Protein AF-J7G3K7-F1 (afdb_monomer_lite)

Radius of gyration: 29.8 Å; chains: 1; bounding box: 67×44×83 Å

Secondary structure (DSSP, 8-state):
-HHHHHHHHHHHHHHHHHHHHHHHHHHHHHHHHHHHHHHHHHHHHHHHHHHHIIIIISEEEETTEEEETTTSSHHHHHHHHHHHHHHHHHHHHHHHHHHHTTTS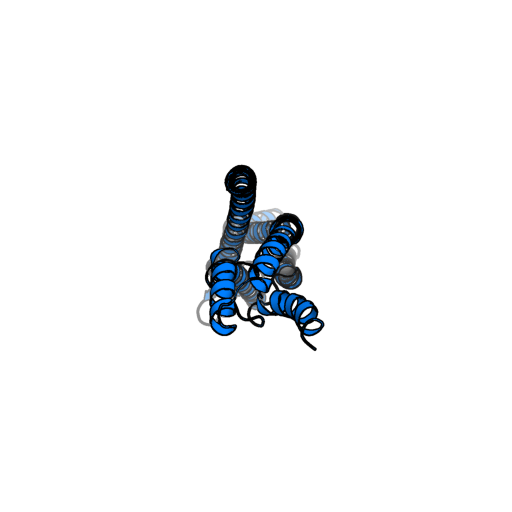---TTT---TTHHHHHHHHHHHHHHHHHHHHHHHHHHHHHHTS-TT-HHHHHHHHHHHIIIIIHHHHHHHHHHHHHHHHHHHIIIIIHHHHHHHHHHIIIIIIHHHHHHHHHHHHHHHHH--S-HHHHHHHHHHHHHHH-TT-S-HHHHHHHHHHHHHTTT-

pLDDT: mean 75.69, std 15.13, range [32.28, 97.12]

Foldseek 3Di:
DVVVVVVVVVVVVVVVVLVVVLVVLVVVLVVLLVVLLVLLVLLLVLLVLLLCLLPPAQWDDDPPDIAGLQQGDRVLSVLLNVLSVVLNVLSVLVNVVSVVVVPDDDDVVSCPDPPVVSLVVSLVSLVVSLVSSVVRNVVCLCVVQVVPPDDPVVSVVVVVVSCVRRVVSSVSSNVSSVSSNVSSVCCVPPSVVVSVVSVCCCVPPRVPVVVVVVVVVLVVVVVVDPDDPVVSVVVVVVVCCVPPVPPPDPPVVVVVVVVVVVVVVD

Sequence (266 aa):
MFISLINMSSFQKKWKSRKKRINKEITRIGFMKLIKWGLYCVEIISIASAFGSIYDTLRLRVDTVVHCFAYDKANRCNWGILVCFLGLMTSMYSLTTSVFEEYMRIPEEMKFHETGGFLGFKIGLIFLARRWLYKWNTIKMEQKYINTFHNWYDFLMKIRRFNSMIGDDLRNVRQNLIRANTVQIITFIVVFPLQNKYVRRFLCQEMYPSAVETWKEIKDEWKNSTAPLNTRYSILKNFWEENYPFLIRPRRFIRELNEELFDDFF

Structure (mmCIF, N/CA/C/O backbone):
data_AF-J7G3K7-F1
#
_entry.id   AF-J7G3K7-F1
#
loop_
_atom_site.group_PDB
_atom_site.id
_atom_site.type_symbol
_atom_site.label_atom_id
_atom_site.label_alt_id
_atom_site.label_comp_id
_atom_site.label_asym_id
_atom_site.label_entity_id
_atom_site.label_seq_id
_atom_site.pdbx_PDB_ins_code
_atom_site.Cartn_x
_atom_site.Cartn_y
_atom_site.Cartn_z
_atom_site.occupancy
_atom_site.B_iso_or_equiv
_atom_site.auth_seq_id
_atom_site.auth_comp_id
_atom_site.auth_asym_id
_atom_site.auth_atom_id
_atom_site.pdbx_PDB_model_num
ATOM 1 N N . MET A 1 1 ? -36.867 2.290 52.624 1.00 48.00 1 MET A N 1
ATOM 2 C CA . MET A 1 1 ? -37.248 2.394 51.193 1.00 48.00 1 MET A CA 1
ATOM 3 C C . MET A 1 1 ? -36.638 3.614 50.476 1.00 48.00 1 MET A C 1
ATOM 5 O O . MET A 1 1 ? -36.201 3.458 49.345 1.00 48.00 1 MET A O 1
ATOM 9 N N . PHE A 1 2 ? -36.490 4.787 51.115 1.00 34.44 2 PHE A N 1
ATOM 10 C CA . PHE A 1 2 ? -35.935 6.011 50.488 1.00 34.44 2 PHE A CA 1
ATOM 11 C C . PHE A 1 2 ? -34.429 5.993 50.133 1.00 34.44 2 PHE A C 1
ATOM 13 O O . PHE A 1 2 ? -34.017 6.674 49.197 1.00 34.44 2 PHE A O 1
ATOM 20 N N . ILE A 1 3 ? -33.608 5.181 50.811 1.00 40.06 3 ILE A N 1
ATOM 21 C CA . ILE A 1 3 ? -32.155 5.077 50.541 1.00 40.06 3 ILE A CA 1
ATOM 22 C C . ILE A 1 3 ? -31.870 4.432 49.164 1.00 40.06 3 ILE A C 1
ATOM 24 O O . ILE A 1 3 ? -30.868 4.747 48.525 1.00 40.06 3 ILE A O 1
ATOM 28 N N . SER A 1 4 ? -32.794 3.612 48.643 1.00 49.47 4 SER A N 1
ATOM 29 C CA . SER A 1 4 ? -32.661 2.966 47.323 1.00 49.47 4 SER A CA 1
ATOM 30 C C . SER A 1 4 ? -32.799 3.942 46.140 1.00 49.47 4 SER A C 1
ATOM 32 O O . SER A 1 4 ? -32.098 3.815 45.137 1.00 49.47 4 SER A O 1
ATOM 34 N N . LEU A 1 5 ? -33.635 4.978 46.274 1.00 39.72 5 LEU A N 1
ATOM 35 C CA . LEU A 1 5 ? -33.920 5.939 45.200 1.00 39.72 5 LEU A CA 1
ATOM 36 C C . LEU A 1 5 ? -32.815 6.994 45.032 1.00 39.72 5 LEU A C 1
ATOM 38 O O . LEU A 1 5 ? -32.507 7.404 43.911 1.00 39.72 5 LEU A O 1
ATOM 42 N N . ILE A 1 6 ? -32.167 7.401 46.129 1.00 49.84 6 ILE A N 1
ATOM 43 C CA . ILE A 1 6 ? -31.068 8.379 46.090 1.00 49.84 6 ILE A CA 1
ATOM 44 C C . ILE A 1 6 ? -29.840 7.770 45.394 1.00 49.84 6 ILE A C 1
ATOM 46 O O . ILE A 1 6 ? -29.260 8.418 44.515 1.00 49.84 6 ILE A O 1
ATOM 50 N N . ASN A 1 7 ? -29.517 6.503 45.686 1.00 53.31 7 ASN A N 1
ATOM 51 C CA . ASN A 1 7 ? -28.438 5.768 45.016 1.00 53.31 7 ASN A CA 1
ATOM 52 C C . ASN A 1 7 ? -28.723 5.505 43.530 1.00 53.31 7 ASN A C 1
ATOM 54 O O . ASN A 1 7 ? -27.814 5.623 42.711 1.00 53.31 7 ASN A O 1
ATOM 58 N N . MET A 1 8 ? -29.979 5.265 43.138 1.00 48.94 8 MET A N 1
ATOM 59 C CA . MET A 1 8 ? -30.340 5.157 41.716 1.00 48.94 8 MET A CA 1
ATOM 60 C C . MET A 1 8 ? -30.119 6.467 40.950 1.00 48.94 8 MET A C 1
ATOM 62 O O . MET A 1 8 ? -29.651 6.443 39.812 1.00 48.94 8 MET A O 1
ATOM 66 N N . SER A 1 9 ? -30.406 7.623 41.555 1.00 58.31 9 SER A N 1
ATOM 67 C CA . SER A 1 9 ? -30.245 8.923 40.886 1.00 58.31 9 SER A CA 1
ATOM 68 C C . SER A 1 9 ? -28.772 9.315 40.673 1.00 58.31 9 SER A C 1
ATOM 70 O O . SER A 1 9 ? -28.404 9.844 39.616 1.00 58.31 9 SER A O 1
ATOM 72 N N . SER A 1 10 ? -27.908 9.019 41.652 1.00 65.38 10 SER A N 1
ATOM 73 C CA . SER A 1 10 ? -26.466 9.268 41.571 1.00 65.38 10 SER A CA 1
ATOM 74 C C . SER A 1 10 ? -25.804 8.299 40.589 1.00 65.38 10 SER A C 1
ATOM 76 O O . SER A 1 10 ? -25.009 8.727 39.744 1.00 65.38 10 SER A O 1
ATOM 78 N N . PHE A 1 11 ? -26.220 7.029 40.610 1.00 60.25 11 PHE A N 1
ATOM 79 C CA . PHE A 1 11 ? -25.807 6.016 39.650 1.00 60.25 11 PHE A CA 1
ATOM 80 C C . PHE A 1 11 ? -26.201 6.413 38.227 1.00 60.25 11 PHE A C 1
ATOM 82 O O . PHE A 1 11 ? -25.331 6.487 37.364 1.00 60.25 11 PHE A O 1
ATOM 89 N N . GLN A 1 12 ? -27.457 6.805 37.980 1.00 66.38 12 GLN A N 1
ATOM 90 C CA . GLN A 1 12 ? -27.914 7.247 36.657 1.00 66.38 12 GLN A CA 1
ATOM 91 C C . GLN A 1 12 ? -27.141 8.464 36.124 1.00 66.38 12 GLN A C 1
ATOM 93 O O . GLN A 1 12 ? -26.822 8.515 34.933 1.00 66.38 12 GLN A O 1
ATOM 98 N N . LYS A 1 13 ? -26.796 9.442 36.976 1.00 72.75 13 LYS A N 1
ATOM 99 C CA . LYS A 1 13 ? -25.946 10.580 36.573 1.00 72.75 13 LYS A CA 1
ATOM 100 C C . LYS A 1 13 ? -24.527 10.129 36.213 1.00 72.75 13 LYS A C 1
ATOM 102 O O . LYS A 1 13 ? -24.003 10.542 35.173 1.00 72.75 13 LYS A O 1
ATOM 107 N N . LYS A 1 14 ? -23.919 9.256 37.026 1.00 73.06 14 LYS A N 1
ATOM 108 C CA . LYS A 1 14 ? -22.583 8.685 36.773 1.00 73.06 14 LYS A CA 1
ATOM 109 C C . LYS A 1 14 ? -22.581 7.864 35.476 1.00 73.06 14 LYS A C 1
ATOM 111 O O . LYS A 1 14 ? -21.675 8.019 34.657 1.00 73.06 14 LYS A O 1
ATOM 116 N N . TRP A 1 15 ? -23.644 7.099 35.232 1.00 68.56 15 TRP A N 1
ATOM 117 C CA . TRP A 1 15 ? -23.847 6.294 34.028 1.00 68.56 15 TRP A CA 1
ATOM 118 C C . TRP A 1 15 ? -24.031 7.145 32.769 1.00 68.56 15 TRP A C 1
ATOM 120 O O . TRP A 1 15 ? -23.362 6.905 31.767 1.00 68.56 15 TRP A O 1
ATOM 130 N N . LYS A 1 16 ? -24.854 8.205 32.813 1.00 74.38 16 LYS A N 1
ATOM 131 C CA . LYS A 1 16 ? -25.000 9.152 31.688 1.00 74.38 16 LYS A CA 1
ATOM 132 C C . LYS A 1 16 ? -23.669 9.821 31.327 1.00 74.38 16 LYS A C 1
ATOM 134 O O . LYS A 1 16 ? -23.350 9.957 30.146 1.00 74.38 16 LYS A O 1
ATOM 139 N N . SER A 1 17 ? -22.870 10.195 32.329 1.00 74.81 17 SER A N 1
ATOM 140 C CA . SER A 1 17 ? -21.527 10.756 32.124 1.00 74.81 17 SER A CA 1
ATOM 141 C C . SER A 1 17 ? -20.551 9.741 31.506 1.00 74.81 17 SER A C 1
ATOM 143 O O . SER A 1 17 ? -19.828 10.079 30.566 1.00 74.81 17 SER A O 1
ATOM 145 N N . ARG A 1 18 ? -20.564 8.481 31.972 1.00 71.69 18 ARG A N 1
ATOM 146 C CA . ARG A 1 18 ? -19.770 7.378 31.395 1.00 71.69 18 ARG A CA 1
ATOM 147 C C . ARG A 1 18 ? -20.177 7.084 29.949 1.00 71.69 18 ARG A C 1
ATOM 149 O O . ARG A 1 18 ? -19.322 7.096 29.071 1.00 71.69 18 ARG A O 1
ATOM 156 N N . LYS A 1 19 ? -21.477 6.954 29.668 1.00 72.00 19 LYS A N 1
ATOM 157 C CA . LYS A 1 19 ? -22.013 6.729 28.314 1.00 72.00 19 LYS A CA 1
ATOM 158 C C . LYS A 1 19 ? -21.588 7.826 27.332 1.00 72.00 19 LYS A C 1
ATOM 160 O O . LYS A 1 19 ? -21.217 7.533 26.200 1.00 72.00 19 LYS A O 1
ATOM 165 N N . LYS A 1 20 ? -21.569 9.092 27.770 1.00 75.38 20 LYS A N 1
ATOM 166 C CA . LYS A 1 20 ? -21.092 10.217 26.946 1.00 75.38 20 LYS A CA 1
ATOM 167 C C . LYS A 1 20 ? -19.591 10.124 26.627 1.00 75.38 20 LYS A C 1
ATOM 169 O O . LYS A 1 20 ? -19.197 10.484 25.519 1.00 75.38 20 LYS A O 1
ATOM 174 N N . ARG A 1 21 ? -18.760 9.648 27.564 1.00 72.19 21 ARG A N 1
ATOM 175 C CA . ARG A 1 21 ? -17.318 9.418 27.338 1.00 72.19 21 ARG A CA 1
ATOM 176 C C . ARG A 1 21 ? -17.061 8.252 26.389 1.00 72.19 21 ARG A C 1
ATOM 178 O O . ARG A 1 21 ? -16.371 8.453 25.394 1.00 72.19 21 ARG A O 1
ATOM 185 N N . ILE A 1 22 ? -17.725 7.122 26.622 1.00 71.25 22 ILE A N 1
ATOM 186 C CA . ILE A 1 22 ? -17.648 5.934 25.764 1.00 71.25 22 ILE A CA 1
ATOM 187 C C . ILE A 1 22 ? -18.049 6.286 24.328 1.00 71.25 22 ILE A C 1
ATOM 189 O O . ILE A 1 22 ? -17.296 6.010 23.399 1.00 71.25 22 ILE A O 1
ATOM 193 N N . ASN A 1 23 ? -19.169 6.991 24.129 1.00 72.38 23 ASN A N 1
ATOM 194 C CA . ASN A 1 23 ? -19.583 7.421 22.790 1.00 72.38 23 ASN A CA 1
ATOM 195 C C . ASN A 1 23 ? -18.524 8.301 22.110 1.00 72.38 23 ASN A C 1
ATOM 197 O O . ASN A 1 23 ? -18.254 8.123 20.927 1.00 72.38 23 ASN A O 1
ATOM 201 N N . LYS A 1 24 ? -17.885 9.218 22.847 1.00 78.31 24 LYS A N 1
ATOM 202 C CA . LYS A 1 24 ? -16.827 10.085 22.305 1.00 78.31 24 LYS A CA 1
ATOM 203 C C . LYS A 1 24 ? -15.581 9.291 21.891 1.00 78.31 24 LYS A C 1
ATOM 205 O O . LYS A 1 24 ? -14.974 9.613 20.870 1.00 78.31 24 LYS A O 1
ATOM 210 N N . GLU A 1 25 ? -15.192 8.284 22.669 1.00 74.81 25 GLU A N 1
ATOM 211 C CA . GLU A 1 25 ? -14.092 7.367 22.339 1.00 74.81 25 GLU A CA 1
ATOM 212 C C . GLU A 1 25 ? -14.433 6.516 21.104 1.00 74.81 25 GLU A C 1
ATOM 214 O O . GLU A 1 25 ? -13.636 6.462 20.168 1.00 74.81 25 GLU A O 1
ATOM 219 N N . ILE A 1 26 ? -15.646 5.953 21.033 1.00 73.62 26 ILE A N 1
ATOM 220 C CA . ILE A 1 26 ? -16.127 5.180 19.875 1.00 73.62 26 ILE A CA 1
ATOM 221 C C . ILE A 1 26 ? -16.090 6.026 18.597 1.00 73.62 26 ILE A C 1
ATOM 223 O O . ILE A 1 26 ? -15.566 5.577 17.578 1.00 73.62 26 ILE A O 1
ATOM 227 N N . THR A 1 27 ? -16.573 7.274 18.643 1.00 79.44 27 THR A N 1
ATOM 228 C CA . THR A 1 27 ? -16.523 8.180 17.483 1.00 79.44 27 THR A CA 1
ATOM 229 C C . THR A 1 27 ? -15.086 8.444 17.027 1.00 79.44 27 THR A C 1
ATOM 231 O O . THR A 1 27 ? -14.816 8.475 15.827 1.00 79.44 27 THR A O 1
ATOM 234 N N . ARG A 1 28 ? -14.135 8.590 17.960 1.00 79.00 28 ARG A N 1
ATOM 235 C CA . ARG A 1 28 ? -12.711 8.766 17.623 1.00 79.00 28 ARG A CA 1
ATOM 236 C C . ARG A 1 28 ? -12.109 7.519 16.986 1.00 79.00 28 ARG A C 1
ATOM 238 O O . ARG A 1 28 ? -11.377 7.647 16.009 1.00 79.00 28 ARG A O 1
ATOM 245 N N . ILE A 1 29 ? -12.423 6.334 17.508 1.00 79.62 29 ILE A N 1
ATOM 246 C CA . ILE A 1 29 ? -11.969 5.061 16.934 1.00 79.62 29 ILE A CA 1
ATOM 247 C C . ILE A 1 29 ? -12.510 4.910 15.507 1.00 79.62 29 ILE A C 1
ATOM 249 O O . ILE A 1 29 ? -11.740 4.613 14.595 1.00 79.62 29 ILE A O 1
ATOM 253 N N . GLY A 1 30 ? -13.800 5.189 15.292 1.00 82.12 30 GLY A N 1
ATOM 254 C CA . GLY A 1 30 ? -14.415 5.171 13.961 1.00 82.12 30 GLY A CA 1
ATOM 255 C C . GLY A 1 30 ? -13.752 6.149 12.986 1.00 82.12 30 GLY A C 1
ATOM 256 O O . GLY A 1 30 ? -13.421 5.778 11.863 1.00 82.12 30 GLY A O 1
ATOM 257 N N . PHE A 1 31 ? -13.466 7.376 13.428 1.00 84.81 31 PHE A N 1
ATOM 258 C CA . PHE A 1 31 ? -12.770 8.370 12.608 1.00 84.81 31 PHE A CA 1
ATOM 259 C C . PHE A 1 31 ? -11.351 7.929 12.213 1.00 84.81 31 PHE A C 1
ATOM 261 O O . PHE A 1 31 ? -10.953 8.076 11.058 1.00 84.81 31 PHE A O 1
ATOM 268 N N . MET A 1 32 ? -10.598 7.327 13.139 1.00 83.94 32 MET A N 1
ATOM 269 C CA . MET A 1 32 ? -9.266 6.789 12.838 1.00 83.94 32 MET A CA 1
ATOM 270 C C . MET A 1 32 ? -9.316 5.651 11.811 1.00 83.94 32 MET A C 1
ATOM 272 O O . MET A 1 32 ? -8.453 5.589 10.935 1.00 83.94 32 MET A O 1
ATOM 276 N N . LYS A 1 33 ? -10.334 4.784 11.880 1.00 84.62 33 LYS A N 1
ATOM 277 C CA . LYS A 1 33 ? -10.556 3.718 10.889 1.00 84.62 33 LYS A CA 1
ATOM 278 C C . LYS A 1 33 ? -10.851 4.290 9.503 1.00 84.62 33 LYS A C 1
ATOM 280 O O . LYS A 1 33 ? -10.229 3.864 8.536 1.00 84.62 33 LYS A O 1
ATOM 285 N N . LEU A 1 34 ? -11.706 5.312 9.413 1.00 88.12 34 LEU A N 1
ATOM 286 C CA . LEU A 1 34 ? -11.989 5.999 8.148 1.00 88.12 34 LEU A CA 1
ATOM 287 C C . LEU A 1 34 ? -10.728 6.613 7.525 1.00 88.12 34 LEU A C 1
ATOM 289 O O . LEU A 1 34 ? -10.502 6.454 6.327 1.00 88.12 34 LEU A O 1
ATOM 293 N N . ILE A 1 35 ? -9.870 7.254 8.329 1.00 89.88 35 ILE A N 1
ATOM 294 C CA . ILE A 1 35 ? -8.579 7.771 7.847 1.00 89.88 35 ILE A CA 1
ATOM 295 C C . ILE A 1 35 ? -7.685 6.629 7.349 1.00 89.88 35 ILE A C 1
ATOM 297 O O . ILE A 1 35 ? -7.111 6.739 6.266 1.00 89.88 35 ILE A O 1
ATOM 301 N N . LYS A 1 36 ? -7.577 5.528 8.109 1.00 88.19 36 LYS A N 1
ATOM 302 C CA . LYS A 1 36 ? -6.790 4.342 7.726 1.00 88.19 36 LYS A CA 1
ATOM 303 C C . LYS A 1 36 ? -7.248 3.802 6.368 1.00 88.19 36 LYS A C 1
ATOM 305 O O . LYS A 1 36 ? -6.424 3.600 5.480 1.00 88.19 36 LYS A O 1
ATOM 310 N N . TRP A 1 37 ? -8.555 3.621 6.182 1.00 90.25 37 TRP A N 1
ATOM 311 C CA . TRP A 1 37 ? -9.120 3.136 4.923 1.00 90.25 37 TRP A CA 1
ATOM 312 C C . TRP A 1 37 ? -8.902 4.123 3.774 1.00 90.25 37 TRP A C 1
ATOM 314 O O . TRP A 1 37 ? -8.506 3.711 2.687 1.00 90.25 37 TRP A O 1
ATOM 324 N N . GLY A 1 38 ? -9.071 5.426 4.018 1.00 93.06 38 GLY A N 1
ATOM 325 C CA . GLY A 1 38 ? -8.781 6.466 3.029 1.00 93.06 38 GLY A CA 1
ATOM 326 C C . GLY A 1 38 ? -7.328 6.429 2.549 1.00 93.06 38 GLY A C 1
ATOM 327 O O . GLY A 1 38 ? -7.074 6.487 1.346 1.00 93.06 38 GLY A O 1
ATOM 328 N N . LEU A 1 39 ? -6.371 6.251 3.465 1.00 93.00 39 LEU A N 1
ATOM 329 C CA . LEU A 1 39 ? -4.957 6.093 3.116 1.00 93.00 39 LEU A CA 1
ATOM 330 C C . LEU A 1 39 ? -4.717 4.832 2.275 1.00 93.00 39 LEU A C 1
ATOM 332 O O . LEU A 1 39 ? -4.021 4.912 1.264 1.00 93.00 39 LEU A O 1
ATOM 336 N N . TYR A 1 40 ? -5.339 3.699 2.610 1.00 92.00 40 TYR A N 1
ATOM 337 C CA . TYR A 1 40 ? -5.250 2.498 1.772 1.00 92.00 40 TYR A CA 1
ATOM 338 C C . TYR A 1 40 ? -5.829 2.701 0.371 1.00 92.00 40 TYR A C 1
ATOM 340 O O . TYR A 1 40 ? -5.233 2.239 -0.598 1.00 92.00 40 TYR A O 1
ATOM 348 N N . CYS A 1 41 ? -6.930 3.439 0.220 1.00 95.38 41 CYS A N 1
ATOM 349 C CA . CYS A 1 41 ? -7.462 3.768 -1.103 1.00 95.38 41 CYS A CA 1
ATOM 350 C C . CYS A 1 41 ? -6.460 4.587 -1.932 1.00 95.38 41 CYS A C 1
ATOM 352 O O . CYS A 1 41 ? -6.231 4.279 -3.101 1.00 95.38 41 CYS A O 1
ATOM 354 N N . VAL A 1 42 ? -5.811 5.593 -1.333 1.00 95.69 42 VAL A N 1
ATOM 355 C CA . VAL A 1 42 ? -4.782 6.392 -2.025 1.00 95.69 42 VAL A CA 1
ATOM 356 C C . VAL A 1 42 ? -3.568 5.535 -2.403 1.00 95.69 42 VAL A C 1
ATOM 358 O O . VAL A 1 42 ? -3.030 5.683 -3.505 1.00 95.69 42 VAL A O 1
ATOM 361 N N . GLU A 1 43 ? -3.148 4.624 -1.521 1.00 94.75 43 GLU A N 1
ATOM 362 C CA . GLU A 1 43 ? -2.087 3.644 -1.786 1.00 94.75 43 GLU A CA 1
ATOM 363 C C . GLU A 1 43 ? -2.438 2.776 -3.007 1.00 94.75 43 GLU A C 1
ATOM 365 O O . GLU A 1 43 ? -1.658 2.715 -3.959 1.00 94.75 43 GLU A O 1
ATOM 370 N N . ILE A 1 44 ? -3.635 2.177 -3.017 1.00 95.81 44 ILE A N 1
ATOM 371 C CA . ILE A 1 44 ? -4.140 1.312 -4.094 1.00 95.81 44 ILE A CA 1
ATOM 372 C C . ILE A 1 44 ? -4.175 2.061 -5.427 1.00 95.81 44 ILE A C 1
ATOM 374 O O . ILE A 1 44 ? -3.625 1.569 -6.410 1.00 95.81 44 ILE A O 1
ATOM 378 N N . ILE A 1 45 ? -4.759 3.263 -5.467 1.00 97.12 45 ILE A N 1
ATOM 379 C CA . ILE A 1 45 ? -4.856 4.070 -6.696 1.00 97.12 45 ILE A CA 1
ATOM 380 C C . ILE A 1 45 ? -3.461 4.405 -7.236 1.00 97.12 45 ILE A C 1
ATOM 382 O O . ILE A 1 45 ? -3.208 4.295 -8.437 1.00 97.12 45 ILE A O 1
ATOM 386 N N . SER A 1 46 ? -2.531 4.771 -6.350 1.00 96.19 46 SER A N 1
ATOM 387 C CA . SER A 1 46 ? -1.157 5.104 -6.737 1.00 96.19 46 SER A CA 1
ATOM 388 C C . SER A 1 46 ? -0.436 3.893 -7.339 1.00 96.19 46 SER A C 1
ATOM 390 O O . SER A 1 46 ? 0.165 3.996 -8.409 1.00 96.19 46 SER A O 1
ATOM 392 N N . ILE A 1 47 ? -0.517 2.727 -6.690 1.00 95.25 47 ILE A N 1
ATOM 393 C CA . ILE A 1 47 ? 0.135 1.507 -7.184 1.00 95.25 47 ILE A CA 1
ATOM 394 C C . ILE A 1 47 ? -0.529 1.018 -8.477 1.00 95.25 47 ILE A C 1
ATOM 396 O O . ILE A 1 47 ? 0.182 0.666 -9.416 1.00 95.25 47 ILE A O 1
ATOM 400 N N . ALA A 1 48 ? -1.862 1.053 -8.567 1.00 95.75 48 ALA A N 1
ATOM 401 C CA . ALA A 1 48 ? -2.605 0.670 -9.767 1.00 95.75 48 ALA A CA 1
ATOM 402 C C . ALA A 1 48 ? -2.243 1.551 -10.970 1.00 95.75 48 ALA A C 1
ATOM 404 O O . ALA A 1 48 ? -2.008 1.039 -12.061 1.00 95.75 48 ALA A O 1
ATOM 405 N N . SER A 1 49 ? -2.117 2.866 -10.770 1.00 94.88 49 SER A N 1
ATOM 406 C CA . SER A 1 49 ? -1.703 3.788 -11.831 1.00 94.88 49 SER A CA 1
ATOM 407 C C . SER A 1 49 ? -0.265 3.523 -12.298 1.00 94.88 49 SER A C 1
ATOM 409 O O . SER A 1 49 ? 0.004 3.524 -13.501 1.00 94.88 49 SER A O 1
ATOM 411 N N . ALA A 1 50 ? 0.660 3.238 -11.372 1.00 93.31 50 ALA A N 1
ATOM 412 C CA . ALA A 1 50 ? 2.024 2.836 -11.723 1.00 93.31 50 ALA A CA 1
ATOM 413 C C . ALA A 1 50 ? 2.054 1.494 -12.475 1.00 93.31 50 ALA A C 1
ATOM 415 O O . ALA A 1 50 ? 2.747 1.377 -13.483 1.00 93.31 50 ALA A O 1
ATOM 416 N N . PHE A 1 51 ? 1.281 0.507 -12.016 1.00 94.00 51 PHE A N 1
ATOM 417 C CA . PHE A 1 51 ? 1.126 -0.789 -12.673 1.00 94.00 51 PHE A CA 1
ATOM 418 C C . PHE A 1 51 ? 0.612 -0.632 -14.109 1.00 94.00 51 PHE A C 1
ATOM 420 O O . PHE A 1 51 ? 1.274 -1.107 -15.031 1.00 94.00 51 PHE A O 1
ATOM 427 N N . GLY A 1 52 ? -0.506 0.079 -14.297 1.00 89.88 52 GLY A N 1
ATOM 428 C CA . GLY A 1 52 ? -1.116 0.308 -15.608 1.00 89.88 52 GLY A CA 1
ATOM 429 C C . GLY A 1 52 ? -0.160 1.018 -16.558 1.00 89.88 52 GLY A C 1
ATOM 430 O O . GLY A 1 52 ? 0.095 0.537 -17.651 1.00 89.88 52 GLY A O 1
ATOM 431 N N . SER A 1 53 ? 0.513 2.074 -16.094 1.00 90.94 53 SER A N 1
ATOM 432 C CA . SER A 1 53 ? 1.493 2.794 -16.922 1.00 90.94 53 SER A CA 1
ATOM 433 C C . SER A 1 53 ? 2.636 1.885 -17.402 1.00 90.94 53 SER A C 1
ATOM 435 O O . SER A 1 53 ? 3.050 1.962 -18.558 1.00 90.94 53 SER A O 1
ATOM 437 N N . ILE A 1 54 ? 3.158 0.997 -16.540 1.00 88.38 54 ILE A N 1
ATOM 438 C CA . ILE A 1 54 ? 4.218 0.057 -16.943 1.00 88.38 54 ILE A CA 1
ATOM 439 C C . ILE A 1 54 ? 3.674 -1.004 -17.910 1.00 88.38 54 ILE A C 1
ATOM 441 O O . ILE A 1 54 ? 4.367 -1.364 -18.863 1.00 88.38 54 ILE A O 1
ATOM 445 N N . TYR A 1 55 ? 2.478 -1.529 -17.640 1.00 88.00 55 TYR A N 1
ATOM 446 C CA . TYR A 1 55 ? 1.881 -2.627 -18.394 1.00 88.00 55 TYR A CA 1
ATOM 447 C C . TYR A 1 55 ? 1.378 -2.196 -19.777 1.00 88.00 55 TYR A C 1
ATOM 449 O O . TYR A 1 55 ? 1.674 -2.888 -20.748 1.00 88.00 55 TYR A O 1
ATOM 457 N N . ASP A 1 56 ? 0.672 -1.068 -19.855 1.00 84.62 56 ASP A N 1
ATOM 458 C CA . ASP A 1 56 ? 0.004 -0.590 -21.068 1.00 84.62 56 ASP A CA 1
ATOM 459 C C . ASP A 1 56 ? 0.926 0.275 -21.933 1.00 84.62 56 ASP A C 1
ATOM 461 O O . ASP A 1 56 ? 0.959 0.120 -23.152 1.00 84.62 56 ASP A O 1
ATOM 465 N N . THR A 1 57 ? 1.696 1.179 -21.315 1.00 83.25 57 THR A N 1
ATOM 466 C CA . THR A 1 57 ? 2.422 2.219 -22.064 1.00 83.25 57 THR A CA 1
ATOM 467 C C . THR A 1 57 ? 3.909 1.916 -22.220 1.00 83.25 57 THR A C 1
ATOM 469 O O . THR A 1 57 ? 4.484 2.070 -23.298 1.00 83.25 57 THR A O 1
ATOM 472 N N . LEU A 1 58 ? 4.579 1.475 -21.147 1.00 80.88 58 LEU A N 1
ATOM 473 C CA . LEU A 1 58 ? 6.036 1.248 -21.176 1.00 80.88 58 LEU A CA 1
ATOM 474 C C . LEU A 1 58 ? 6.431 -0.103 -21.785 1.00 80.88 58 LEU A C 1
ATOM 476 O O . LEU A 1 58 ? 7.595 -0.296 -22.172 1.00 80.88 58 LEU A O 1
ATOM 480 N N . ARG A 1 59 ? 5.477 -1.033 -21.851 1.00 82.12 59 ARG A N 1
ATOM 481 C CA . ARG A 1 59 ? 5.619 -2.360 -22.438 1.00 82.12 59 ARG A CA 1
ATOM 482 C C . ARG A 1 59 ? 4.828 -2.406 -23.740 1.00 82.12 59 ARG A C 1
ATOM 484 O O . ARG A 1 59 ? 3.616 -2.279 -23.735 1.00 82.12 59 ARG A O 1
ATOM 491 N N . LEU A 1 60 ? 5.517 -2.674 -24.845 1.00 76.75 60 LEU A N 1
ATOM 492 C CA . LEU A 1 60 ? 4.879 -2.936 -26.131 1.00 76.75 60 LEU A CA 1
ATOM 493 C C . LEU A 1 60 ? 5.021 -4.409 -26.475 1.00 76.75 60 LEU A C 1
ATOM 495 O O . LEU A 1 60 ? 6.104 -4.985 -26.351 1.00 76.75 60 LEU A O 1
ATOM 499 N N . ARG A 1 61 ? 3.931 -5.018 -26.924 1.00 71.50 61 ARG A N 1
ATOM 500 C CA . ARG A 1 61 ? 3.939 -6.367 -27.477 1.00 71.50 61 ARG A CA 1
ATOM 501 C C . ARG A 1 61 ? 3.730 -6.262 -28.982 1.00 71.50 61 ARG A C 1
ATOM 503 O O . ARG A 1 61 ? 2.693 -5.770 -29.408 1.00 71.50 61 ARG A O 1
ATOM 510 N N . VAL A 1 62 ? 4.716 -6.704 -29.755 1.00 73.81 62 VAL A N 1
ATOM 511 C CA . VAL A 1 62 ? 4.605 -6.855 -31.211 1.00 73.81 62 VAL A CA 1
ATOM 512 C C . VAL A 1 62 ? 4.780 -8.343 -31.489 1.00 73.81 62 VAL A C 1
ATOM 514 O O . VAL A 1 62 ? 5.833 -8.911 -31.198 1.00 73.81 62 VAL A O 1
ATOM 517 N N . ASP A 1 63 ? 3.709 -8.991 -31.941 1.00 75.75 63 ASP A N 1
ATOM 518 C CA . ASP A 1 63 ? 3.618 -10.443 -32.124 1.00 75.75 63 ASP A CA 1
ATOM 519 C C . ASP A 1 63 ? 4.019 -11.245 -30.864 1.00 75.75 63 ASP A C 1
ATOM 521 O O . ASP A 1 63 ? 3.420 -11.119 -29.785 1.00 75.75 63 ASP A O 1
ATOM 525 N N . THR A 1 64 ? 5.042 -12.096 -30.983 1.00 72.56 64 THR A N 1
ATOM 526 C CA . THR A 1 64 ? 5.588 -12.927 -29.901 1.00 72.56 64 THR A CA 1
ATOM 527 C C . THR A 1 64 ? 6.647 -12.204 -29.069 1.00 72.56 64 THR A C 1
ATOM 529 O O . THR A 1 64 ? 7.035 -12.707 -28.011 1.00 72.56 64 THR A O 1
ATOM 532 N N . VAL A 1 65 ? 7.091 -11.012 -29.488 1.00 72.62 65 VAL A N 1
ATOM 533 C CA . VAL A 1 65 ? 8.197 -10.290 -28.856 1.00 72.62 65 VAL A CA 1
ATOM 534 C C . VAL A 1 65 ? 7.672 -9.168 -27.964 1.00 72.62 65 VAL A C 1
ATOM 536 O O . VAL A 1 65 ? 6.863 -8.321 -28.346 1.00 72.62 65 VAL A O 1
ATOM 539 N N . VAL A 1 66 ? 8.149 -9.160 -26.720 1.00 76.44 66 VAL A N 1
ATOM 540 C CA . VAL A 1 66 ? 7.850 -8.105 -25.751 1.00 76.44 66 VAL A CA 1
ATOM 541 C C . VAL A 1 66 ? 9.015 -7.126 -25.725 1.00 76.44 66 VAL A C 1
ATOM 543 O O . VAL A 1 66 ? 10.147 -7.502 -25.423 1.00 76.44 66 VAL A O 1
ATOM 546 N N . HIS A 1 67 ? 8.730 -5.855 -25.975 1.00 77.81 67 HIS A N 1
ATOM 547 C CA . HIS A 1 67 ? 9.689 -4.764 -25.894 1.00 77.81 67 HIS A CA 1
ATOM 548 C C . HIS A 1 67 ? 9.405 -3.885 -24.675 1.00 77.81 67 HIS A C 1
ATOM 550 O O . HIS A 1 67 ? 8.259 -3.633 -24.308 1.00 77.81 67 HIS A O 1
ATOM 556 N N . CYS A 1 68 ? 10.475 -3.414 -24.034 1.00 82.50 68 CYS A N 1
ATOM 557 C CA . CYS A 1 68 ? 10.400 -2.521 -22.882 1.00 82.50 68 CYS A CA 1
ATOM 558 C C . CYS A 1 68 ? 11.081 -1.194 -23.224 1.00 82.50 68 CYS A C 1
ATOM 560 O O . CYS A 1 68 ? 12.315 -1.065 -23.192 1.00 82.50 68 CYS A O 1
ATOM 562 N N . PHE A 1 69 ? 10.277 -0.186 -23.559 1.00 78.94 69 PHE A N 1
ATOM 563 C CA . PHE A 1 69 ? 10.806 1.093 -24.020 1.00 78.94 69 PHE A CA 1
ATOM 564 C C . PHE A 1 69 ? 11.471 1.904 -22.911 1.00 78.94 69 PHE A C 1
ATOM 566 O O . PHE A 1 69 ? 12.378 2.684 -23.194 1.00 78.94 69 PHE A O 1
ATOM 573 N N . ALA A 1 70 ? 11.106 1.666 -21.656 1.00 75.56 70 ALA A N 1
ATOM 574 C CA . ALA A 1 70 ? 11.680 2.352 -20.505 1.00 75.56 70 ALA A CA 1
ATOM 575 C C . ALA A 1 70 ? 12.966 1.692 -19.981 1.00 75.56 70 ALA A C 1
ATOM 577 O O . ALA A 1 70 ? 13.948 2.372 -19.707 1.00 75.56 70 ALA A O 1
ATOM 578 N N . TYR A 1 71 ? 12.992 0.359 -19.874 1.00 79.56 71 TYR A N 1
ATOM 579 C CA . TYR A 1 71 ? 14.008 -0.345 -19.071 1.00 79.56 71 TYR A CA 1
ATOM 580 C C . TYR A 1 71 ? 14.904 -1.292 -19.867 1.00 79.56 71 TYR A C 1
ATOM 582 O O . TYR A 1 71 ? 15.584 -2.122 -19.270 1.00 79.56 71 TYR A O 1
ATOM 590 N N . ASP A 1 72 ? 14.942 -1.148 -21.195 1.00 77.81 72 ASP A N 1
ATOM 591 C CA . ASP A 1 72 ? 15.868 -1.824 -22.126 1.00 77.81 72 ASP A CA 1
ATOM 592 C C . ASP A 1 72 ? 15.521 -3.301 -22.393 1.00 77.81 72 ASP A C 1
ATOM 594 O O . ASP A 1 72 ? 15.363 -3.687 -23.546 1.00 77.81 72 ASP A O 1
ATOM 598 N N . LYS A 1 73 ? 15.257 -4.101 -21.352 1.00 83.50 73 LYS A N 1
ATOM 599 C CA . LYS A 1 73 ? 14.878 -5.521 -21.482 1.00 83.50 73 LYS A CA 1
ATOM 600 C C . LYS A 1 73 ? 13.448 -5.793 -21.021 1.00 83.50 73 LYS A C 1
ATOM 602 O O . LYS A 1 73 ? 13.018 -5.268 -19.994 1.00 83.50 73 LYS A O 1
ATOM 607 N N . ALA A 1 74 ? 12.751 -6.700 -21.711 1.00 85.44 74 ALA A N 1
ATOM 608 C CA . ALA A 1 74 ? 11.398 -7.153 -21.362 1.00 85.44 74 ALA A CA 1
ATOM 609 C C . ALA A 1 74 ? 11.285 -7.629 -19.905 1.00 85.44 74 ALA A C 1
ATOM 611 O O . ALA A 1 74 ? 10.374 -7.224 -19.186 1.00 85.44 74 ALA A O 1
ATOM 612 N N . ASN A 1 75 ? 12.270 -8.406 -19.439 1.00 86.94 75 ASN A N 1
ATOM 613 C CA . ASN A 1 75 ? 12.300 -8.942 -18.074 1.00 86.94 75 ASN A CA 1
ATOM 614 C C . ASN A 1 75 ? 12.258 -7.849 -16.997 1.00 86.94 75 ASN A C 1
ATOM 616 O O . ASN A 1 75 ? 11.713 -8.077 -15.924 1.00 86.94 75 ASN A O 1
ATOM 620 N N . ARG A 1 76 ? 12.787 -6.651 -17.277 1.00 89.44 76 ARG A N 1
ATOM 621 C CA . ARG A 1 76 ? 12.782 -5.526 -16.330 1.00 89.44 76 ARG A CA 1
ATOM 622 C C . ARG A 1 76 ? 11.403 -4.868 -16.231 1.00 89.44 76 ARG A C 1
ATOM 624 O O . ARG A 1 76 ? 10.958 -4.586 -15.123 1.00 89.44 76 ARG A O 1
ATOM 631 N N . CYS A 1 77 ? 10.700 -4.696 -17.357 1.00 87.44 77 CYS A N 1
ATOM 632 C CA . CYS A 1 77 ? 9.286 -4.298 -17.346 1.00 87.44 77 CYS A CA 1
ATOM 633 C C . CYS A 1 77 ? 8.428 -5.357 -16.631 1.00 87.44 77 CYS A C 1
ATOM 635 O O . CYS A 1 77 ? 7.651 -5.007 -15.751 1.00 87.44 77 CYS A O 1
ATOM 637 N N . ASN A 1 78 ? 8.617 -6.648 -16.938 1.00 89.50 78 ASN A N 1
ATOM 638 C CA . ASN A 1 78 ? 7.879 -7.743 -16.293 1.00 89.50 78 ASN A CA 1
ATOM 639 C C . ASN A 1 78 ? 8.115 -7.794 -14.780 1.00 89.50 78 ASN A C 1
ATOM 641 O O . ASN A 1 78 ? 7.171 -7.996 -14.025 1.00 89.50 78 ASN A O 1
ATOM 645 N N . TRP A 1 79 ? 9.350 -7.561 -14.328 1.00 92.12 79 TRP A N 1
ATOM 646 C CA . TRP A 1 79 ? 9.652 -7.440 -12.904 1.00 92.12 79 TRP A CA 1
ATOM 647 C C . TRP A 1 79 ? 8.930 -6.242 -12.276 1.00 92.12 79 TRP A C 1
ATOM 649 O O . TRP A 1 79 ? 8.305 -6.390 -11.232 1.00 92.12 79 TRP A O 1
ATOM 659 N N . GLY A 1 80 ? 8.946 -5.074 -12.930 1.00 90.06 80 GLY A N 1
ATOM 660 C CA . GLY A 1 80 ? 8.208 -3.894 -12.467 1.00 90.06 80 GLY A CA 1
ATOM 661 C C . GLY A 1 80 ? 6.705 -4.147 -12.343 1.00 90.06 80 GLY A C 1
ATOM 662 O O . GLY A 1 80 ? 6.114 -3.810 -11.320 1.00 90.06 80 GLY A O 1
ATOM 663 N N . ILE A 1 81 ? 6.113 -4.798 -13.348 1.00 91.31 81 ILE A N 1
ATOM 664 C CA . ILE A 1 81 ? 4.706 -5.224 -13.372 1.00 91.31 81 ILE A CA 1
ATOM 665 C C . ILE A 1 81 ? 4.426 -6.183 -12.216 1.00 91.31 81 ILE A C 1
ATOM 667 O O . ILE A 1 81 ? 3.501 -5.942 -11.450 1.00 91.31 81 ILE A O 1
ATOM 671 N N . LEU A 1 82 ? 5.239 -7.232 -12.057 1.00 92.94 82 LEU A N 1
ATOM 672 C CA . LEU A 1 82 ? 5.076 -8.230 -11.000 1.00 92.94 82 LEU A CA 1
ATOM 673 C C . LEU A 1 82 ? 5.120 -7.585 -9.615 1.00 92.94 82 LEU A C 1
ATOM 675 O O . LEU A 1 82 ? 4.265 -7.852 -8.778 1.00 92.94 82 LEU A O 1
ATOM 679 N N . VAL A 1 83 ? 6.097 -6.712 -9.378 1.00 92.44 83 VAL A N 1
ATOM 680 C CA . VAL A 1 83 ? 6.242 -6.033 -8.092 1.00 92.44 83 VAL A CA 1
ATOM 681 C C . VAL A 1 83 ? 5.079 -5.067 -7.859 1.00 92.44 83 VAL A C 1
ATOM 683 O O . VAL A 1 83 ? 4.475 -5.106 -6.794 1.00 92.44 83 VAL A O 1
ATOM 686 N N . CYS A 1 84 ? 4.683 -4.250 -8.838 1.00 92.69 84 CYS A N 1
ATOM 687 C CA . CYS A 1 84 ? 3.525 -3.365 -8.664 1.00 92.69 84 CYS A CA 1
ATOM 688 C C . CYS A 1 84 ? 2.224 -4.158 -8.456 1.00 92.69 84 CYS A C 1
ATOM 690 O O . CYS A 1 84 ? 1.399 -3.761 -7.641 1.00 92.69 84 CYS A O 1
ATOM 692 N N . PHE A 1 85 ? 2.065 -5.303 -9.120 1.00 93.56 85 PHE A N 1
ATOM 693 C CA . PHE A 1 85 ? 0.927 -6.198 -8.930 1.00 93.56 85 PHE A CA 1
ATOM 694 C C . PHE A 1 85 ? 0.895 -6.801 -7.521 1.00 93.56 85 PHE A C 1
ATOM 696 O O . PHE A 1 85 ? -0.129 -6.731 -6.850 1.00 93.56 85 PHE A O 1
ATOM 703 N N . LEU A 1 86 ? 2.021 -7.326 -7.027 1.00 93.19 86 LEU A N 1
ATOM 704 C CA . LEU A 1 86 ? 2.130 -7.821 -5.649 1.00 93.19 86 LEU A CA 1
ATOM 705 C C . LEU A 1 86 ? 1.852 -6.709 -4.627 1.00 93.19 86 LEU A C 1
ATOM 707 O O . LEU A 1 86 ? 1.144 -6.929 -3.643 1.00 93.19 86 LEU A O 1
ATOM 711 N N . GLY A 1 87 ? 2.357 -5.499 -4.881 1.00 91.50 87 GLY A N 1
ATOM 712 C CA . GLY A 1 87 ? 2.029 -4.310 -4.098 1.00 91.50 87 GLY A CA 1
ATOM 713 C C . GLY A 1 87 ? 0.523 -4.045 -4.075 1.00 91.50 87 GLY A C 1
ATOM 714 O O . GLY A 1 87 ? -0.060 -3.933 -3.006 1.00 91.50 87 GLY A O 1
ATOM 715 N N . LEU A 1 88 ? -0.129 -4.044 -5.238 1.00 93.56 88 LEU A N 1
ATOM 716 C CA . LEU A 1 88 ? -1.566 -3.805 -5.357 1.00 93.56 88 LEU A CA 1
ATOM 717 C C . LEU A 1 88 ? -2.390 -4.853 -4.599 1.00 93.56 88 LEU A C 1
ATOM 719 O O . LEU A 1 88 ? -3.263 -4.493 -3.810 1.00 93.56 88 LEU A O 1
ATOM 723 N N . MET A 1 89 ? -2.080 -6.137 -4.797 1.00 93.00 89 MET A N 1
ATOM 724 C CA . MET A 1 89 ? -2.772 -7.247 -4.137 1.00 93.00 89 MET A CA 1
ATOM 725 C C . MET A 1 89 ? -2.640 -7.168 -2.617 1.00 93.00 89 MET A C 1
ATOM 727 O O . MET A 1 89 ? -3.616 -7.359 -1.895 1.00 93.00 89 MET A O 1
ATOM 731 N N . THR A 1 90 ? -1.449 -6.838 -2.116 1.00 90.75 90 THR A N 1
ATOM 732 C CA . THR A 1 90 ? -1.211 -6.715 -0.671 1.00 90.75 90 THR A CA 1
ATOM 733 C C . THR A 1 90 ? -1.891 -5.485 -0.068 1.00 90.75 90 THR A C 1
ATOM 735 O O . THR A 1 90 ? -2.409 -5.570 1.047 1.00 90.75 90 THR A O 1
ATOM 738 N N . SER A 1 91 ? -1.966 -4.361 -0.788 1.00 90.31 91 SER A N 1
ATOM 739 C CA . SER A 1 91 ? -2.721 -3.175 -0.355 1.00 90.31 91 SER A CA 1
ATOM 740 C C . SER A 1 91 ? -4.232 -3.423 -0.353 1.00 90.31 91 SER A C 1
ATOM 742 O O . SER A 1 91 ? -4.902 -3.066 0.616 1.00 90.31 91 SER A O 1
ATOM 744 N N . MET A 1 92 ? -4.769 -4.081 -1.388 1.00 92.06 92 MET A N 1
ATOM 745 C CA . MET A 1 92 ? -6.177 -4.495 -1.436 1.00 92.06 92 MET A CA 1
ATOM 746 C C . MET A 1 92 ? -6.511 -5.456 -0.299 1.00 92.06 92 MET A C 1
ATOM 748 O O . MET A 1 92 ? -7.504 -5.258 0.398 1.00 92.06 92 MET A O 1
ATOM 752 N N . TYR A 1 93 ? -5.641 -6.437 -0.051 1.00 89.94 93 TYR A N 1
ATOM 753 C CA . TYR A 1 93 ? -5.776 -7.342 1.081 1.00 89.94 93 TYR A CA 1
ATOM 754 C C . TYR A 1 93 ? -5.850 -6.568 2.406 1.00 89.94 93 TYR A C 1
ATOM 756 O O . TYR A 1 93 ? -6.834 -6.729 3.118 1.00 89.94 93 TYR A O 1
ATOM 764 N N . SER A 1 94 ? -4.914 -5.640 2.676 1.00 87.38 94 SER A N 1
ATOM 765 C CA . SER A 1 94 ? -4.946 -4.795 3.890 1.00 87.38 94 SER A CA 1
ATOM 766 C C . SER A 1 94 ? -6.260 -4.036 4.065 1.00 87.38 94 SER A C 1
ATOM 768 O O . SER A 1 94 ? -6.768 -3.931 5.178 1.00 87.38 94 SER A O 1
ATOM 770 N N . LEU A 1 95 ? -6.799 -3.465 2.984 1.00 90.19 95 LEU A N 1
ATOM 771 C CA . LEU A 1 95 ? -8.058 -2.731 3.050 1.00 90.19 95 LEU A CA 1
ATOM 772 C C . LEU A 1 95 ? -9.218 -3.675 3.360 1.00 90.19 95 LEU A C 1
ATOM 774 O O . LEU A 1 95 ? -9.989 -3.407 4.276 1.00 90.19 95 LEU A O 1
ATOM 778 N N . THR A 1 96 ? -9.321 -4.781 2.623 1.00 89.44 96 THR A N 1
ATOM 779 C CA . THR A 1 96 ? -10.413 -5.744 2.800 1.00 89.44 96 THR A CA 1
ATOM 780 C C . THR A 1 96 ? -10.409 -6.350 4.196 1.00 89.44 96 THR A C 1
ATOM 782 O O . THR A 1 96 ? -11.447 -6.321 4.849 1.00 89.44 96 THR A O 1
ATOM 785 N N . THR A 1 97 ? -9.265 -6.808 4.712 1.00 84.75 97 THR A N 1
ATOM 786 C CA . THR A 1 97 ? -9.179 -7.337 6.080 1.00 84.75 97 THR A CA 1
ATOM 787 C C . THR A 1 97 ? -9.554 -6.270 7.103 1.00 84.75 97 THR A C 1
ATOM 789 O O . THR A 1 97 ? -10.410 -6.518 7.944 1.00 84.75 97 THR A O 1
ATOM 792 N N . SER A 1 98 ? -9.020 -5.053 6.970 1.00 84.25 98 SER A N 1
ATOM 793 C CA . SER A 1 98 ? -9.308 -3.924 7.866 1.00 84.25 98 SER A CA 1
ATOM 794 C C . SER A 1 98 ? -10.781 -3.480 7.845 1.00 84.25 98 SER A C 1
ATOM 796 O O . SER A 1 98 ? -11.236 -2.849 8.795 1.00 84.25 98 SER A O 1
ATOM 798 N N . VAL A 1 99 ? -11.530 -3.765 6.776 1.00 85.69 99 VAL A N 1
ATOM 799 C CA . VAL A 1 99 ? -12.986 -3.546 6.712 1.00 85.69 99 VAL A CA 1
ATOM 800 C C . VAL A 1 99 ? -13.736 -4.742 7.297 1.00 85.69 99 VAL A C 1
ATOM 802 O O . VAL A 1 99 ? -14.632 -4.566 8.116 1.00 85.69 99 VAL A O 1
ATOM 805 N N . PHE A 1 100 ? -13.369 -5.966 6.913 1.00 83.75 100 PHE A N 1
ATOM 806 C CA . PHE A 1 100 ? -14.048 -7.179 7.367 1.00 83.75 100 PHE A CA 1
ATOM 807 C C . PHE A 1 100 ? -13.906 -7.427 8.869 1.00 83.75 100 PHE A C 1
ATOM 809 O O . PHE A 1 100 ? -14.839 -7.963 9.462 1.00 83.75 100 PHE A O 1
ATOM 816 N N . GLU A 1 101 ? -12.807 -6.999 9.499 1.00 80.31 101 GLU A N 1
ATOM 817 C CA . GLU A 1 101 ? -12.640 -7.076 10.958 1.00 80.31 101 GLU A CA 1
ATOM 818 C C . GLU A 1 101 ? -13.737 -6.329 11.737 1.00 80.31 101 GLU A C 1
ATOM 820 O O . GLU A 1 101 ? -13.968 -6.650 12.902 1.00 80.31 101 GLU A O 1
ATOM 825 N N . GLU A 1 102 ? -14.447 -5.381 11.112 1.00 77.50 102 GLU A N 1
ATOM 826 C CA . GLU A 1 102 ? -15.586 -4.688 11.731 1.00 77.50 102 GLU A CA 1
ATOM 827 C C . GLU A 1 102 ? -16.861 -5.530 11.774 1.00 77.50 102 GLU A C 1
ATOM 829 O O . GLU A 1 102 ? -17.695 -5.348 12.659 1.00 77.50 102 GLU A O 1
ATOM 834 N N . TYR A 1 103 ? -17.030 -6.431 10.807 1.00 79.06 103 TYR A N 1
ATOM 835 C CA . TYR A 1 103 ? -18.283 -7.157 10.600 1.00 79.06 103 TYR A CA 1
ATOM 836 C C . TYR A 1 103 ? -18.191 -8.616 11.026 1.00 79.06 103 TYR A C 1
ATOM 838 O O . TYR A 1 103 ? -19.193 -9.217 11.408 1.00 79.06 103 TYR A O 1
ATOM 846 N N . MET A 1 104 ? -16.996 -9.201 10.953 1.00 79.25 104 MET A N 1
ATOM 847 C CA . MET A 1 104 ? -16.788 -10.606 11.253 1.00 79.25 104 MET A CA 1
ATOM 848 C C . MET A 1 104 ? -15.456 -10.851 11.946 1.00 79.25 104 MET A C 1
ATOM 850 O O . MET A 1 104 ? -14.451 -10.171 11.735 1.00 79.25 104 MET A O 1
ATOM 854 N N . ARG A 1 105 ? -15.429 -11.899 12.768 1.00 73.06 105 ARG A N 1
ATOM 855 C CA . ARG A 1 105 ? -14.197 -12.356 13.396 1.00 73.06 105 ARG A CA 1
ATOM 856 C C . ARG A 1 105 ? -13.352 -13.101 12.367 1.00 73.06 105 ARG A C 1
ATOM 858 O O . ARG A 1 105 ? -13.626 -14.254 12.055 1.00 73.06 105 ARG A O 1
ATOM 865 N N . ILE A 1 106 ? -12.303 -12.443 11.885 1.00 72.12 106 ILE A N 1
ATOM 866 C CA . ILE A 1 106 ? -11.329 -13.056 10.977 1.00 72.12 106 ILE A CA 1
ATOM 867 C C . ILE A 1 106 ? -10.505 -14.126 11.735 1.00 72.12 106 ILE A C 1
ATOM 869 O O . ILE A 1 106 ? -10.098 -13.859 12.878 1.00 72.12 106 ILE A O 1
ATOM 873 N N . PRO A 1 107 ? -10.265 -15.316 11.142 1.00 74.00 107 PRO A N 1
ATOM 874 C CA . PRO A 1 107 ? -9.372 -16.341 11.694 1.00 74.00 107 PRO A CA 1
ATOM 875 C C . PRO A 1 107 ? -7.969 -15.787 11.973 1.00 74.00 107 PRO A C 1
ATOM 877 O O . PRO A 1 107 ? -7.504 -14.895 11.265 1.00 74.00 107 PRO A O 1
ATOM 880 N N . GLU A 1 108 ? -7.279 -16.293 12.998 1.00 69.69 108 GLU A N 1
ATOM 881 C CA . GLU A 1 108 ? -5.961 -15.764 13.389 1.00 69.69 108 GLU A CA 1
ATOM 882 C C . GLU A 1 108 ? -4.899 -15.982 12.293 1.00 69.69 108 GLU A C 1
ATOM 884 O O . GLU A 1 108 ? -4.005 -15.156 12.138 1.00 69.69 108 GLU A O 1
ATOM 889 N N . GLU A 1 109 ? -5.060 -17.004 11.451 1.00 75.69 109 GLU A N 1
ATOM 890 C CA . GLU A 1 109 ? -4.201 -17.314 10.300 1.00 75.69 109 GLU A CA 1
ATOM 891 C C . GLU A 1 109 ? -4.358 -16.294 9.161 1.00 75.69 109 GLU A C 1
ATOM 893 O O . GLU A 1 109 ? -3.411 -15.999 8.435 1.00 75.69 109 GLU A O 1
ATOM 898 N N . MET A 1 110 ? -5.564 -15.735 9.012 1.00 69.31 110 MET A N 1
ATOM 899 C CA . MET A 1 110 ? -5.877 -14.677 8.045 1.00 69.31 110 MET A CA 1
ATOM 900 C C . MET A 1 110 ? -5.621 -13.282 8.613 1.00 69.31 110 MET A C 1
ATOM 902 O O . MET A 1 110 ? -5.558 -12.308 7.870 1.00 69.31 110 MET A O 1
ATOM 906 N N . LYS A 1 111 ? -5.408 -13.167 9.924 1.00 64.62 111 LYS A N 1
ATOM 907 C CA . LYS A 1 111 ? -4.820 -11.980 10.538 1.00 64.62 111 LYS A CA 1
ATOM 908 C C . LYS A 1 111 ? -3.312 -12.039 10.380 1.00 64.62 111 LYS A C 1
ATOM 910 O O . LYS A 1 111 ? -2.602 -11.933 11.380 1.00 64.62 111 LYS A O 1
ATOM 915 N N . PHE A 1 112 ? -2.838 -12.217 9.138 1.00 58.81 112 PHE A N 1
ATOM 916 C CA . PHE A 1 112 ? -1.445 -11.987 8.757 1.00 58.81 112 PHE A CA 1
ATOM 917 C C . PHE A 1 112 ? -1.069 -10.666 9.383 1.00 58.81 112 PHE A C 1
ATOM 919 O O . PHE A 1 112 ? -1.586 -9.635 8.954 1.00 58.81 112 PHE A O 1
ATOM 926 N N . HIS A 1 113 ? -0.338 -10.749 10.494 1.00 52.53 113 HIS A N 1
ATOM 927 C CA . HIS A 1 113 ? -0.465 -9.748 11.528 1.00 52.53 113 HIS A CA 1
ATOM 928 C C . HIS A 1 113 ? -0.352 -8.362 10.898 1.00 52.53 113 HIS A C 1
ATOM 930 O O . HIS A 1 113 ? 0.671 -8.041 10.294 1.00 52.53 113 HIS A O 1
ATOM 936 N N . GLU A 1 114 ? -1.370 -7.518 11.093 1.00 51.91 114 GLU A N 1
ATOM 937 C CA . GLU A 1 114 ? -1.277 -6.075 10.833 1.00 51.91 114 GLU A CA 1
ATOM 938 C C . GLU A 1 114 ? -0.140 -5.420 11.658 1.00 51.91 114 GLU A C 1
ATOM 940 O O . GLU A 1 114 ? -0.015 -4.201 11.712 1.00 51.91 114 GLU A O 1
ATOM 945 N N . THR A 1 115 ? 0.703 -6.210 12.332 1.00 55.66 115 THR A N 1
ATOM 946 C CA . THR A 1 115 ? 1.985 -5.810 12.879 1.00 55.66 115 THR A CA 1
ATOM 947 C C . THR A 1 115 ? 2.852 -5.202 11.785 1.00 55.66 115 THR A C 1
ATOM 949 O O . THR A 1 115 ? 2.742 -5.503 10.594 1.00 55.66 115 THR A O 1
ATOM 952 N N . GLY A 1 116 ? 3.770 -4.338 12.211 1.00 60.41 116 GLY A N 1
ATOM 953 C CA . GLY A 1 116 ? 4.694 -3.628 11.331 1.00 60.41 116 GLY A CA 1
ATOM 954 C C . GLY A 1 116 ? 5.454 -4.498 10.318 1.00 60.41 116 GLY A C 1
ATOM 955 O O . GLY A 1 116 ? 6.010 -3.935 9.386 1.00 60.41 116 GLY A O 1
ATOM 956 N N . GLY A 1 117 ? 5.447 -5.833 10.437 1.00 68.81 117 GLY A N 1
ATOM 957 C CA . GLY A 1 117 ? 5.997 -6.758 9.445 1.00 68.81 117 GLY A CA 1
ATOM 958 C C . GLY A 1 117 ? 5.302 -6.695 8.080 1.00 68.81 117 GLY A C 1
ATOM 959 O O . GLY A 1 117 ? 5.990 -6.535 7.075 1.00 68.81 117 GLY A O 1
ATOM 960 N N . PHE A 1 118 ? 3.963 -6.749 8.010 1.00 80.81 118 PHE A N 1
ATOM 961 C CA . PHE A 1 118 ? 3.258 -6.714 6.715 1.00 80.81 118 PHE A CA 1
ATOM 962 C C . PHE A 1 118 ? 3.371 -5.339 6.049 1.00 80.81 118 PHE A C 1
ATOM 964 O O . PHE A 1 118 ? 3.633 -5.222 4.852 1.00 80.81 118 PHE A O 1
ATOM 971 N N . LEU A 1 119 ? 3.252 -4.269 6.838 1.00 81.38 119 LEU A N 1
ATOM 972 C CA . LEU A 1 119 ? 3.451 -2.913 6.336 1.00 81.38 119 LEU A CA 1
ATOM 973 C C . LEU A 1 119 ? 4.914 -2.665 5.930 1.00 81.38 119 LEU A C 1
ATOM 975 O O . LEU A 1 119 ? 5.165 -2.051 4.896 1.00 81.38 119 LEU A O 1
ATOM 979 N N . GLY A 1 120 ? 5.873 -3.191 6.694 1.00 84.06 120 GLY A N 1
ATOM 980 C CA . GLY A 1 120 ? 7.297 -3.157 6.370 1.00 84.06 120 GLY A CA 1
ATOM 981 C C . GLY A 1 120 ? 7.618 -3.911 5.080 1.00 84.06 120 GLY A C 1
ATOM 982 O O . GLY A 1 120 ? 8.385 -3.410 4.260 1.00 84.06 120 GLY A O 1
ATOM 983 N N . PHE A 1 121 ? 6.970 -5.056 4.845 1.00 88.00 121 PHE A N 1
ATOM 984 C CA . PHE A 1 121 ? 7.048 -5.776 3.575 1.00 88.00 121 PHE A CA 1
ATOM 985 C C . PHE A 1 121 ? 6.550 -4.914 2.410 1.00 88.00 121 PHE A C 1
ATOM 987 O O . PHE A 1 121 ? 7.267 -4.774 1.421 1.00 88.00 121 PHE A O 1
ATOM 994 N N . LYS A 1 122 ? 5.383 -4.265 2.542 1.00 89.81 122 LYS A N 1
ATOM 995 C CA . LYS A 1 122 ? 4.853 -3.357 1.509 1.00 89.81 122 LYS A CA 1
ATOM 996 C C . LYS A 1 122 ? 5.809 -2.196 1.211 1.00 89.81 122 LYS A C 1
ATOM 998 O O . LYS A 1 122 ? 6.126 -1.962 0.044 1.00 89.81 122 LYS A O 1
ATOM 1003 N N . ILE A 1 123 ? 6.329 -1.536 2.251 1.00 90.38 123 ILE A N 1
ATOM 1004 C CA . ILE A 1 123 ? 7.317 -0.451 2.119 1.00 90.38 123 ILE A CA 1
ATOM 1005 C C . ILE A 1 123 ? 8.567 -0.958 1.395 1.00 90.38 123 ILE A C 1
ATOM 1007 O O . ILE A 1 123 ? 9.022 -0.344 0.430 1.00 90.38 123 ILE A O 1
ATOM 1011 N N . GLY A 1 124 ? 9.112 -2.100 1.820 1.00 91.44 124 GLY A N 1
ATOM 1012 C CA . GLY A 1 124 ? 10.286 -2.707 1.196 1.00 91.44 124 GLY A CA 1
ATOM 1013 C C . GLY A 1 124 ? 10.053 -3.026 -0.280 1.00 91.44 124 GLY A C 1
ATOM 1014 O O . GLY A 1 124 ? 10.885 -2.704 -1.127 1.00 91.44 124 GLY A O 1
ATOM 1015 N N . LEU A 1 125 ? 8.891 -3.587 -0.603 1.00 92.44 125 LEU A N 1
ATOM 1016 C CA . LEU A 1 125 ? 8.512 -3.985 -1.952 1.00 92.44 125 LEU A CA 1
ATOM 1017 C C . LEU A 1 125 ? 8.393 -2.775 -2.895 1.00 92.44 125 LEU A C 1
ATOM 1019 O O . LEU A 1 125 ? 9.020 -2.762 -3.958 1.00 92.44 125 LEU A O 1
ATOM 1023 N N . ILE A 1 126 ? 7.682 -1.716 -2.493 1.00 92.31 126 ILE A N 1
ATOM 1024 C CA . ILE A 1 126 ? 7.532 -0.494 -3.305 1.00 92.31 126 ILE A CA 1
ATOM 1025 C C . ILE A 1 126 ? 8.845 0.299 -3.375 1.00 92.31 126 ILE A C 1
ATOM 1027 O O . ILE A 1 126 ? 9.188 0.866 -4.419 1.00 92.31 126 ILE A O 1
ATOM 1031 N N . PHE A 1 127 ? 9.630 0.325 -2.296 1.00 93.88 127 PHE A N 1
ATOM 1032 C CA . PHE A 1 127 ? 10.964 0.925 -2.295 1.00 93.88 127 PHE A CA 1
ATOM 1033 C C . PHE A 1 127 ? 11.912 0.231 -3.279 1.00 93.88 127 PHE A C 1
ATOM 1035 O O . PHE A 1 127 ? 12.579 0.908 -4.071 1.00 93.88 127 PHE A O 1
ATOM 1042 N N . LEU A 1 128 ? 11.943 -1.106 -3.279 1.00 91.75 128 LEU A N 1
ATOM 1043 C CA . LEU A 1 128 ? 12.715 -1.883 -4.245 1.00 91.75 128 LEU A CA 1
ATOM 1044 C C . LEU A 1 128 ? 12.236 -1.591 -5.668 1.00 91.75 128 LEU A C 1
ATOM 1046 O O . LEU A 1 128 ? 13.070 -1.250 -6.510 1.00 91.75 128 LEU A O 1
ATOM 1050 N N . ALA A 1 129 ? 10.923 -1.626 -5.924 1.00 91.06 129 ALA A N 1
ATOM 1051 C CA . ALA A 1 129 ? 10.346 -1.299 -7.232 1.00 91.06 129 ALA A CA 1
ATOM 1052 C C . ALA A 1 129 ? 10.903 0.025 -7.769 1.00 91.06 129 ALA A C 1
ATOM 1054 O O . ALA A 1 129 ? 11.505 0.091 -8.842 1.00 91.06 129 ALA A O 1
ATOM 1055 N N . ARG A 1 130 ? 10.789 1.077 -6.953 1.00 92.88 130 ARG A N 1
ATOM 1056 C CA . ARG A 1 130 ? 11.270 2.420 -7.277 1.00 92.88 130 ARG A CA 1
ATOM 1057 C C . ARG A 1 130 ? 12.772 2.440 -7.562 1.00 92.88 130 ARG A C 1
ATOM 1059 O O . ARG A 1 130 ? 13.187 3.023 -8.564 1.00 92.88 130 ARG A O 1
ATOM 1066 N N . ARG A 1 131 ? 13.594 1.856 -6.683 1.00 92.38 131 ARG A N 1
ATOM 1067 C CA . ARG A 1 131 ? 15.063 1.896 -6.798 1.00 92.38 131 ARG A CA 1
ATOM 1068 C C . ARG A 1 131 ? 15.541 1.211 -8.076 1.00 92.38 131 ARG A C 1
ATOM 1070 O O . ARG A 1 131 ? 16.381 1.765 -8.783 1.00 92.38 131 ARG A O 1
ATOM 1077 N N . TRP A 1 132 ? 15.012 0.028 -8.369 1.00 91.81 132 TRP A N 1
ATOM 1078 C CA . TRP A 1 132 ? 15.439 -0.777 -9.510 1.00 91.81 132 TRP A CA 1
ATOM 1079 C C . TRP A 1 132 ? 14.961 -0.196 -10.840 1.00 91.81 132 TRP A C 1
ATOM 1081 O O . TRP A 1 132 ? 15.782 -0.026 -11.741 1.00 91.81 132 TRP A O 1
ATOM 1091 N N . LEU A 1 133 ? 13.689 0.209 -10.944 1.00 89.31 133 LEU A N 1
ATOM 1092 C CA . LEU A 1 133 ? 13.164 0.846 -12.159 1.00 89.31 133 LEU A CA 1
ATOM 1093 C C . LEU A 1 133 ? 13.908 2.148 -12.479 1.00 89.31 133 LEU A C 1
ATOM 1095 O O . LEU A 1 133 ? 14.260 2.392 -13.633 1.00 89.31 133 LEU A O 1
ATOM 1099 N N . TYR A 1 134 ? 14.216 2.953 -11.456 1.00 90.06 134 TYR A N 1
ATOM 1100 C CA . TYR A 1 134 ? 15.014 4.163 -11.633 1.00 90.06 134 TYR A CA 1
ATOM 1101 C C . TYR A 1 134 ? 16.430 3.843 -12.119 1.00 90.06 134 TYR A C 1
ATOM 1103 O O . TYR A 1 134 ? 16.855 4.371 -13.143 1.00 90.06 134 TYR A O 1
ATOM 1111 N N . LYS A 1 135 ? 17.133 2.929 -11.434 1.00 90.25 135 LYS A N 1
ATOM 1112 C CA . LYS A 1 135 ? 18.498 2.528 -11.799 1.00 90.25 135 LYS A CA 1
ATOM 1113 C C . LYS A 1 135 ? 18.567 2.003 -13.235 1.00 90.25 135 LYS A C 1
ATOM 1115 O O . LYS A 1 135 ? 19.473 2.374 -13.974 1.00 90.25 135 LYS A O 1
ATOM 1120 N N . TRP A 1 136 ? 17.621 1.160 -13.646 1.00 90.69 136 TRP A N 1
ATOM 1121 C CA . TRP A 1 136 ? 17.594 0.618 -15.005 1.00 90.69 136 TRP A CA 1
ATOM 1122 C C . TRP A 1 136 ? 17.314 1.675 -16.063 1.00 90.69 136 TRP A C 1
ATOM 1124 O O . TRP A 1 136 ? 17.936 1.629 -17.122 1.00 90.69 136 TRP A O 1
ATOM 1134 N N . ASN A 1 137 ? 16.422 2.627 -15.783 1.00 87.38 137 ASN A N 1
ATOM 1135 C CA . ASN A 1 137 ? 16.195 3.742 -16.691 1.00 87.38 137 ASN A CA 1
ATOM 1136 C C . ASN A 1 137 ? 17.465 4.593 -16.843 1.00 87.38 137 ASN A C 1
ATOM 1138 O O . ASN A 1 137 ? 17.865 4.884 -17.962 1.00 87.38 137 ASN A O 1
ATOM 1142 N N . THR A 1 138 ? 18.149 4.928 -15.744 1.00 86.12 138 THR A N 1
ATOM 1143 C CA . THR A 1 138 ? 19.403 5.696 -15.796 1.00 86.12 138 THR A CA 1
ATOM 1144 C C . THR A 1 138 ? 20.480 4.972 -16.601 1.00 86.12 138 THR A C 1
ATOM 1146 O O . THR A 1 138 ? 21.000 5.550 -17.547 1.00 86.12 138 THR A O 1
ATOM 1149 N N . ILE A 1 139 ? 20.732 3.687 -16.321 1.00 87.00 139 ILE A N 1
ATOM 1150 C CA . ILE A 1 139 ? 21.718 2.885 -17.068 1.00 87.00 139 ILE A CA 1
ATOM 1151 C C . ILE A 1 139 ? 21.374 2.837 -18.560 1.00 87.00 139 ILE A C 1
ATOM 1153 O O . ILE A 1 139 ? 22.262 2.953 -19.399 1.00 87.00 139 ILE A O 1
ATOM 1157 N N . LYS A 1 140 ? 20.090 2.691 -18.913 1.00 84.12 140 LYS A N 1
ATOM 1158 C CA . LYS A 1 140 ? 19.659 2.716 -20.315 1.00 84.12 140 LYS A CA 1
ATOM 1159 C C . LYS A 1 140 ? 19.988 4.052 -20.979 1.00 84.12 140 LYS A C 1
ATOM 1161 O O . LYS A 1 140 ? 20.475 4.065 -22.109 1.00 84.12 140 LYS A O 1
ATOM 1166 N N . MET A 1 141 ? 19.692 5.160 -20.300 1.00 81.44 141 MET A N 1
ATOM 1167 C CA . MET A 1 141 ? 19.970 6.499 -20.818 1.00 81.44 141 MET A CA 1
ATOM 1168 C C . MET A 1 141 ? 21.478 6.720 -20.983 1.00 81.44 141 MET A C 1
ATOM 1170 O O . MET A 1 141 ? 21.903 7.236 -22.012 1.00 81.44 141 MET A O 1
ATOM 1174 N N . GLU A 1 142 ? 22.286 6.261 -20.027 1.00 81.12 142 GLU A N 1
ATOM 1175 C CA . GLU A 1 142 ? 23.747 6.313 -20.111 1.00 81.12 142 GLU A CA 1
ATOM 1176 C C . GLU A 1 142 ? 24.261 5.489 -21.301 1.00 81.12 142 GLU A C 1
ATOM 1178 O O . GLU A 1 142 ? 24.914 6.021 -22.192 1.00 81.12 142 GLU A O 1
ATOM 1183 N N . GLN A 1 143 ? 23.886 4.213 -21.401 1.00 81.38 143 GLN A N 1
ATOM 1184 C CA . GLN A 1 143 ? 24.372 3.324 -22.462 1.00 81.38 143 GLN A CA 1
ATOM 1185 C C . GLN A 1 143 ? 23.963 3.780 -23.866 1.00 81.38 143 GLN A C 1
ATOM 1187 O O . GLN A 1 143 ? 24.764 3.703 -24.795 1.00 81.38 143 GLN A O 1
ATOM 1192 N N . LYS A 1 144 ? 22.723 4.255 -24.035 1.00 74.69 144 LYS A N 1
ATOM 1193 C CA . LYS A 1 144 ? 22.184 4.607 -25.355 1.00 74.69 144 LYS A CA 1
ATOM 1194 C C . LYS A 1 144 ? 22.635 5.981 -25.846 1.00 74.69 144 LYS A C 1
ATOM 1196 O O . LYS A 1 144 ? 22.623 6.214 -27.053 1.00 74.69 144 LYS A O 1
ATOM 1201 N N . TYR A 1 145 ? 22.977 6.893 -24.937 1.00 68.75 145 TYR A N 1
ATOM 1202 C CA . TYR A 1 145 ? 23.205 8.292 -25.295 1.00 68.75 145 TYR A CA 1
ATOM 1203 C C . TYR A 1 145 ? 24.596 8.816 -24.917 1.00 68.75 145 TYR A C 1
ATOM 1205 O O . TYR A 1 145 ? 25.092 9.682 -25.628 1.00 68.75 145 TYR A O 1
ATOM 1213 N N . ILE A 1 146 ? 25.264 8.271 -23.895 1.00 67.62 146 ILE A N 1
ATOM 1214 C CA . ILE A 1 146 ? 26.623 8.691 -23.499 1.00 67.62 146 ILE A CA 1
ATOM 1215 C C . ILE A 1 146 ? 27.698 7.960 -24.318 1.00 67.62 146 ILE A C 1
ATOM 1217 O O . ILE A 1 146 ? 28.737 8.534 -24.582 1.00 67.62 146 ILE A O 1
ATOM 1221 N N . ASN A 1 147 ? 27.481 6.739 -24.812 1.00 61.69 147 ASN A N 1
ATOM 1222 C CA . ASN A 1 147 ? 28.542 6.032 -25.558 1.00 61.69 147 ASN A CA 1
ATOM 1223 C C . ASN A 1 147 ? 28.611 6.356 -27.066 1.00 61.69 147 ASN A C 1
ATOM 1225 O O . ASN A 1 147 ? 29.567 5.968 -27.729 1.00 61.69 147 ASN A O 1
ATOM 1229 N N . THR A 1 148 ? 27.643 7.089 -27.624 1.00 58.50 148 THR A N 1
ATOM 1230 C CA . THR A 1 148 ? 27.613 7.503 -29.047 1.00 58.50 148 THR A CA 1
ATOM 1231 C C . THR A 1 148 ? 27.972 8.985 -29.222 1.00 58.50 148 THR A C 1
ATOM 1233 O O . THR A 1 148 ? 27.195 9.761 -29.784 1.00 58.50 148 THR A O 1
ATOM 1236 N N . PHE A 1 149 ? 29.129 9.409 -28.708 1.00 56.78 149 PHE A N 1
ATOM 1237 C CA . PHE A 1 149 ? 29.608 10.787 -28.856 1.00 56.78 149 PHE A CA 1
ATOM 1238 C C . PHE A 1 149 ? 30.288 11.019 -30.206 1.00 56.78 149 PHE A C 1
ATOM 1240 O O . PHE A 1 149 ? 31.485 10.795 -30.348 1.00 56.78 149 PHE A O 1
ATOM 1247 N N . HIS A 1 150 ? 29.539 11.585 -31.153 1.00 60.34 150 HIS A N 1
ATOM 1248 C CA . HIS A 1 150 ? 30.129 12.435 -32.195 1.00 60.34 150 HIS A CA 1
ATOM 1249 C C . HIS A 1 150 ? 29.449 13.810 -32.325 1.00 60.34 150 HIS A C 1
ATOM 1251 O O . HIS A 1 150 ? 30.086 14.727 -32.828 1.00 60.34 150 HIS A O 1
ATOM 1257 N N . ASN A 1 151 ? 28.217 14.021 -31.821 1.00 77.44 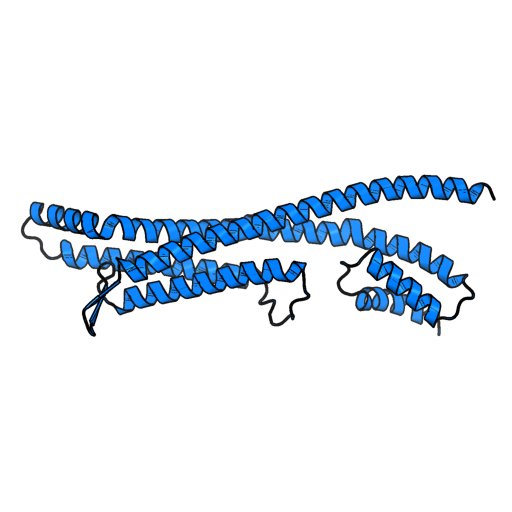151 ASN A N 1
ATOM 1258 C CA . ASN A 1 151 ? 27.562 15.335 -31.907 1.00 77.44 151 ASN A CA 1
ATOM 1259 C C . ASN A 1 151 ? 26.590 15.618 -30.737 1.00 77.44 151 ASN A C 1
ATOM 1261 O O . ASN A 1 151 ? 25.616 14.891 -30.530 1.00 77.44 151 ASN A O 1
ATOM 1265 N N . TRP A 1 152 ? 26.836 16.687 -29.968 1.00 79.94 152 TRP A N 1
ATOM 1266 C CA . TRP A 1 152 ? 26.036 17.072 -28.786 1.00 79.94 152 TRP A CA 1
ATOM 1267 C C . TRP A 1 152 ? 24.586 17.447 -29.133 1.00 79.94 152 TRP A C 1
ATOM 1269 O O . TRP A 1 152 ? 23.656 17.180 -28.369 1.00 79.94 152 TRP A O 1
ATOM 1279 N N . TYR A 1 153 ? 24.369 18.021 -30.318 1.00 82.62 153 TYR A N 1
ATOM 1280 C CA . TYR A 1 153 ? 23.033 18.389 -30.787 1.00 82.62 153 TYR A CA 1
ATOM 1281 C C . TYR A 1 153 ? 22.126 17.160 -30.983 1.00 82.62 153 TYR A C 1
ATOM 1283 O O . TYR A 1 153 ? 20.985 17.139 -30.513 1.00 82.62 153 TYR A O 1
ATOM 1291 N N . ASP A 1 154 ? 22.654 16.093 -31.591 1.00 78.56 154 ASP A N 1
ATOM 1292 C CA . ASP A 1 154 ? 21.919 14.840 -31.797 1.00 78.56 154 ASP A CA 1
ATOM 1293 C C . ASP A 1 154 ? 21.571 14.151 -30.477 1.00 78.56 154 ASP A C 1
ATOM 1295 O O . ASP A 1 154 ? 20.495 13.560 -30.341 1.00 78.56 154 ASP A O 1
ATOM 1299 N N . PHE A 1 155 ? 22.457 14.250 -29.484 1.00 77.56 155 PHE A N 1
ATOM 1300 C CA . PHE A 1 155 ? 22.205 13.770 -28.128 1.00 77.56 155 PHE A CA 1
ATOM 1301 C C 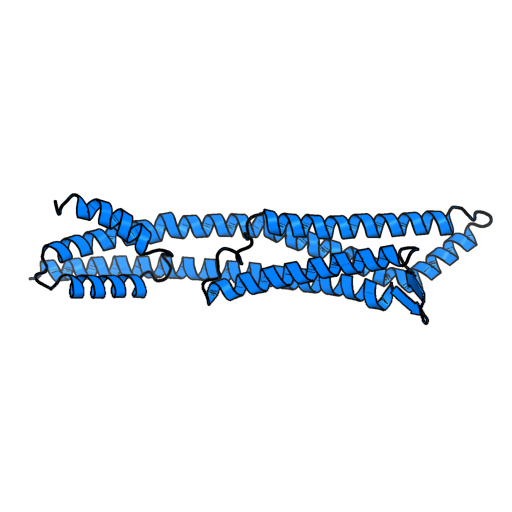. PHE A 1 155 ? 20.985 14.467 -27.507 1.00 77.56 155 PHE A C 1
ATOM 1303 O O . PHE A 1 155 ? 20.038 13.795 -27.082 1.00 77.56 155 PHE A O 1
ATOM 1310 N N . LEU A 1 156 ? 20.956 15.804 -27.525 1.00 81.88 156 LEU A N 1
ATOM 1311 C CA . LEU A 1 156 ? 19.836 16.581 -26.986 1.00 81.88 156 LEU A CA 1
ATOM 1312 C C . LEU A 1 156 ? 18.522 16.282 -27.719 1.00 81.88 156 LEU A C 1
ATOM 1314 O O . LEU A 1 156 ? 17.484 16.100 -27.078 1.00 81.88 156 LEU A O 1
ATOM 1318 N N . MET A 1 157 ? 18.556 16.166 -29.049 1.00 83.69 157 MET A N 1
ATOM 1319 C CA . MET A 1 157 ? 17.370 15.842 -29.849 1.00 83.69 157 MET A CA 1
ATOM 1320 C C . MET A 1 157 ? 16.830 14.438 -29.555 1.00 83.69 157 MET A C 1
ATOM 1322 O O . MET A 1 157 ? 15.614 14.258 -29.449 1.00 83.69 157 MET A O 1
ATOM 1326 N N . LYS A 1 158 ? 17.703 13.443 -29.360 1.00 80.19 158 LYS A N 1
ATOM 1327 C CA . LYS A 1 158 ? 17.292 12.081 -28.985 1.00 80.19 158 LYS A CA 1
ATOM 1328 C C . LYS A 1 158 ? 16.679 12.023 -27.584 1.00 80.19 158 LYS A C 1
ATOM 1330 O O . LYS A 1 158 ? 15.641 11.383 -27.414 1.00 80.19 158 LYS A O 1
ATOM 1335 N N . ILE A 1 159 ? 17.256 12.724 -26.604 1.00 79.81 159 ILE A N 1
ATOM 1336 C CA . ILE A 1 159 ? 16.671 12.837 -25.257 1.00 79.81 159 ILE A CA 1
ATOM 1337 C C . ILE A 1 159 ? 15.311 13.530 -25.316 1.00 79.81 159 ILE A C 1
ATOM 1339 O O . ILE A 1 159 ? 14.364 13.069 -24.681 1.00 79.81 159 ILE A O 1
ATOM 1343 N N . ARG A 1 160 ? 15.180 14.602 -26.105 1.00 83.44 160 ARG A N 1
ATOM 1344 C CA . ARG A 1 160 ? 13.910 15.318 -26.269 1.00 83.44 160 ARG A CA 1
ATOM 1345 C C . ARG A 1 160 ? 12.825 14.420 -26.861 1.00 83.44 160 ARG A C 1
ATOM 1347 O O . ARG A 1 160 ? 11.724 14.403 -26.323 1.00 83.44 160 ARG A O 1
ATOM 1354 N N . ARG A 1 161 ? 13.148 13.631 -27.895 1.00 81.44 161 ARG A N 1
ATOM 1355 C CA . ARG A 1 161 ? 12.222 12.645 -28.485 1.00 81.44 161 ARG A CA 1
ATOM 1356 C C . ARG A 1 161 ? 11.843 11.543 -27.499 1.00 81.44 161 ARG A C 1
ATOM 1358 O O . ARG A 1 161 ? 10.680 11.171 -27.409 1.00 81.44 161 ARG A O 1
ATOM 1365 N N . PHE A 1 162 ? 12.805 11.031 -26.732 1.00 79.94 162 PHE A N 1
ATOM 1366 C CA . PHE A 1 162 ? 12.513 10.037 -25.699 1.00 79.94 162 PHE A CA 1
ATOM 1367 C C . PHE A 1 162 ? 11.567 10.603 -24.630 1.00 79.94 162 PHE A C 1
ATOM 1369 O O . PHE A 1 162 ? 10.567 9.973 -24.288 1.00 79.94 162 PHE A O 1
ATOM 1376 N N . ASN A 1 163 ? 11.848 11.816 -24.149 1.00 80.69 163 ASN A N 1
ATOM 1377 C CA . ASN A 1 163 ? 11.010 12.490 -23.163 1.00 80.69 163 ASN A CA 1
ATOM 1378 C C . ASN A 1 163 ? 9.613 12.810 -23.704 1.00 80.69 163 ASN A C 1
ATOM 1380 O O . ASN A 1 163 ? 8.657 12.691 -22.949 1.00 80.69 163 ASN A O 1
ATOM 1384 N N . SER A 1 164 ? 9.476 13.172 -24.983 1.00 82.31 164 SER A N 1
ATOM 1385 C CA . SER A 1 164 ? 8.161 13.427 -25.582 1.00 82.31 164 SER A CA 1
ATOM 1386 C C . SER A 1 164 ? 7.350 12.156 -25.822 1.00 82.31 164 SER A C 1
ATOM 1388 O O . SER A 1 164 ? 6.132 12.225 -25.848 1.00 82.31 164 SER A O 1
ATOM 1390 N N . MET A 1 165 ? 8.005 11.010 -26.034 1.00 78.81 165 MET A N 1
ATOM 1391 C CA . MET A 1 165 ? 7.310 9.744 -26.287 1.00 78.81 165 MET A CA 1
ATOM 1392 C C . MET A 1 165 ? 6.875 9.042 -24.999 1.00 78.81 165 MET A C 1
ATOM 1394 O O . MET A 1 165 ? 5.794 8.476 -24.961 1.00 78.81 165 MET A O 1
ATOM 1398 N N . ILE A 1 166 ? 7.740 9.005 -23.979 1.00 81.81 166 ILE A N 1
ATOM 1399 C CA . ILE A 1 166 ? 7.571 8.132 -22.798 1.00 81.81 166 ILE A CA 1
ATOM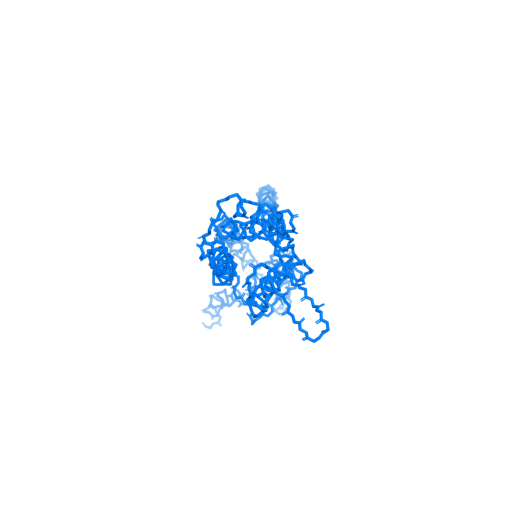 1400 C C . ILE A 1 166 ? 7.878 8.870 -21.480 1.00 81.81 166 ILE A C 1
ATOM 1402 O O . ILE A 1 166 ? 7.662 8.355 -20.380 1.00 81.81 166 ILE A O 1
ATOM 1406 N N . GLY A 1 167 ? 8.419 10.089 -21.554 1.00 81.12 167 GLY A N 1
ATOM 1407 C CA . GLY A 1 167 ? 8.923 10.807 -20.384 1.00 81.12 167 GLY A CA 1
ATOM 1408 C C . GLY A 1 167 ? 7.844 11.153 -19.363 1.00 81.12 167 GLY A C 1
ATOM 1409 O O . GLY A 1 167 ? 8.134 11.163 -18.166 1.00 81.12 167 GLY A O 1
ATOM 1410 N N . ASP A 1 168 ? 6.615 11.418 -19.800 1.00 86.69 168 ASP A N 1
ATOM 1411 C CA . ASP A 1 168 ? 5.498 11.710 -18.897 1.00 86.69 168 ASP A CA 1
ATOM 1412 C C . ASP A 1 168 ? 5.058 10.466 -18.128 1.00 86.69 168 ASP A C 1
ATOM 1414 O O . ASP A 1 168 ? 5.024 10.499 -16.899 1.00 86.69 168 ASP A O 1
ATOM 1418 N N . ASP A 1 169 ? 4.868 9.332 -18.800 1.00 87.50 169 ASP A N 1
ATOM 1419 C CA . ASP A 1 169 ? 4.488 8.075 -18.144 1.00 87.50 169 ASP A CA 1
ATOM 1420 C C . ASP A 1 169 ? 5.556 7.586 -17.170 1.00 87.50 169 ASP A C 1
ATOM 1422 O O . ASP A 1 169 ? 5.263 7.159 -16.053 1.00 87.50 169 ASP A O 1
ATOM 1426 N N . LEU A 1 170 ? 6.829 7.707 -17.545 1.00 87.19 170 LEU A N 1
ATOM 1427 C CA . LEU A 1 170 ? 7.938 7.286 -16.695 1.00 87.19 170 LEU A CA 1
ATOM 1428 C C . LEU A 1 170 ? 8.066 8.183 -15.450 1.00 87.19 170 LEU A C 1
ATOM 1430 O O . LEU A 1 170 ? 8.365 7.699 -14.350 1.00 87.19 170 LEU A O 1
ATOM 1434 N N . ARG A 1 171 ? 7.786 9.487 -15.595 1.00 89.69 171 ARG A N 1
ATOM 1435 C CA . ARG A 1 171 ? 7.656 10.420 -14.466 1.00 89.69 171 ARG A CA 1
ATOM 1436 C C . ARG A 1 171 ? 6.444 10.081 -13.604 1.00 89.69 171 ARG A C 1
ATOM 1438 O O . ARG A 1 171 ? 6.592 10.068 -12.382 1.00 89.69 171 ARG A O 1
ATOM 1445 N N . ASN A 1 172 ? 5.309 9.742 -14.206 1.00 90.75 172 ASN A N 1
ATOM 1446 C CA . ASN A 1 172 ? 4.088 9.356 -13.501 1.00 90.75 172 ASN A CA 1
ATOM 1447 C C . ASN A 1 172 ? 4.294 8.083 -12.679 1.00 90.75 172 ASN A C 1
ATOM 1449 O O . ASN A 1 172 ? 4.017 8.091 -11.482 1.00 90.75 172 ASN A O 1
ATOM 1453 N N . VAL A 1 173 ? 4.890 7.032 -13.253 1.00 92.31 173 VAL A N 1
ATOM 1454 C CA . VAL A 1 173 ? 5.268 5.805 -12.527 1.00 92.31 173 VAL A CA 1
ATOM 1455 C C . VAL A 1 173 ? 6.135 6.148 -11.320 1.00 92.31 173 VAL A C 1
ATOM 1457 O O . VAL A 1 173 ? 5.853 5.719 -10.200 1.00 92.31 173 VAL A O 1
ATOM 1460 N N . ARG A 1 174 ? 7.169 6.976 -11.510 1.00 91.62 174 ARG A N 1
ATOM 1461 C CA . ARG A 1 174 ? 8.048 7.394 -10.412 1.00 91.62 174 ARG A CA 1
ATOM 1462 C C . ARG A 1 174 ? 7.283 8.157 -9.330 1.00 91.62 174 ARG A C 1
ATOM 1464 O O . ARG A 1 174 ? 7.470 7.864 -8.151 1.00 91.62 174 ARG A O 1
ATOM 1471 N N . GLN A 1 175 ? 6.459 9.131 -9.706 1.00 94.75 175 GLN A N 1
ATOM 1472 C CA . GLN A 1 175 ? 5.683 9.937 -8.763 1.00 94.75 175 GLN A CA 1
ATOM 1473 C C . GLN A 1 175 ? 4.663 9.090 -8.003 1.00 94.75 175 GLN A C 1
ATOM 1475 O O . GLN A 1 175 ? 4.545 9.230 -6.791 1.00 94.75 175 GLN A O 1
ATOM 1480 N N . ASN A 1 176 ? 3.982 8.171 -8.678 1.00 95.25 176 ASN A N 1
ATOM 1481 C CA . ASN A 1 176 ? 2.993 7.292 -8.072 1.00 95.25 176 ASN A CA 1
ATOM 1482 C C . ASN A 1 176 ? 3.629 6.279 -7.111 1.00 95.25 176 ASN A C 1
ATOM 1484 O O . ASN A 1 176 ? 3.122 6.091 -6.009 1.00 95.25 176 ASN A O 1
ATOM 1488 N N . LEU A 1 177 ? 4.797 5.714 -7.442 1.00 94.06 177 LEU A N 1
ATOM 1489 C CA . LEU A 1 177 ? 5.554 4.876 -6.503 1.00 94.06 177 LEU A CA 1
ATOM 1490 C C . LEU A 1 177 ? 6.089 5.672 -5.300 1.00 94.06 177 LEU A C 1
ATOM 1492 O O . LEU A 1 177 ? 6.196 5.131 -4.200 1.00 94.06 177 LEU A O 1
ATOM 1496 N N . ILE A 1 178 ? 6.426 6.956 -5.483 1.00 94.25 178 ILE A N 1
ATOM 1497 C CA . ILE A 1 178 ? 6.772 7.854 -4.370 1.00 94.25 178 ILE A CA 1
ATOM 1498 C C . ILE A 1 178 ? 5.545 8.087 -3.486 1.00 94.25 178 ILE A C 1
ATOM 1500 O O . ILE A 1 178 ? 5.642 7.868 -2.284 1.00 94.25 178 ILE A O 1
ATOM 1504 N N . ARG A 1 179 ? 4.402 8.466 -4.071 1.00 94.56 179 ARG A N 1
ATOM 1505 C CA . ARG A 1 179 ? 3.139 8.688 -3.349 1.00 94.56 179 ARG A CA 1
ATOM 1506 C C . ARG A 1 179 ? 2.729 7.453 -2.550 1.00 94.56 179 ARG A C 1
ATOM 1508 O O . ARG A 1 179 ? 2.469 7.583 -1.359 1.00 94.56 179 ARG A O 1
ATOM 1515 N N . ALA A 1 180 ? 2.757 6.269 -3.164 1.00 94.31 180 ALA A N 1
ATOM 1516 C CA . ALA A 1 180 ? 2.446 5.006 -2.495 1.00 94.31 180 ALA A CA 1
ATOM 1517 C C . ALA A 1 180 ? 3.349 4.765 -1.273 1.00 94.31 180 ALA A C 1
ATOM 1519 O O . ALA A 1 180 ? 2.848 4.539 -0.174 1.00 94.31 180 ALA A O 1
ATOM 1520 N N . ASN A 1 181 ? 4.671 4.904 -1.430 1.00 93.31 181 ASN A N 1
ATOM 1521 C CA . ASN A 1 181 ? 5.613 4.785 -0.311 1.00 93.31 181 ASN A CA 1
ATOM 1522 C C . ASN A 1 181 ? 5.359 5.833 0.783 1.00 93.31 181 ASN A C 1
ATOM 1524 O O . ASN A 1 181 ? 5.380 5.506 1.965 1.00 93.31 181 ASN A O 1
ATOM 1528 N N . THR A 1 182 ? 5.113 7.093 0.415 1.00 93.56 182 THR A N 1
ATOM 1529 C CA . THR A 1 182 ? 4.830 8.164 1.381 1.00 93.56 182 THR A CA 1
ATOM 1530 C C . THR A 1 182 ? 3.575 7.856 2.193 1.00 93.56 182 THR A C 1
ATOM 1532 O O . THR A 1 182 ? 3.593 7.985 3.414 1.00 93.56 182 THR A O 1
ATOM 1535 N N . VAL A 1 183 ? 2.510 7.386 1.544 1.00 93.62 183 VAL A N 1
ATOM 1536 C CA . VAL A 1 183 ? 1.265 6.983 2.212 1.00 93.62 183 VAL A CA 1
ATOM 1537 C C . VAL A 1 183 ? 1.492 5.798 3.152 1.00 93.62 183 VAL A C 1
ATOM 1539 O O . VAL A 1 183 ? 1.014 5.818 4.288 1.00 93.62 183 VAL A O 1
ATOM 1542 N N . GLN A 1 184 ? 2.272 4.797 2.736 1.00 91.12 184 GLN A N 1
ATOM 1543 C CA . GLN A 1 184 ? 2.627 3.662 3.593 1.00 91.12 184 GLN A CA 1
ATOM 1544 C C . GLN A 1 184 ? 3.431 4.104 4.825 1.00 91.12 184 GLN A C 1
ATOM 1546 O O . GLN A 1 184 ? 3.132 3.672 5.937 1.00 91.12 184 GLN A O 1
ATOM 1551 N N . ILE A 1 185 ? 4.397 5.013 4.657 1.00 90.81 185 ILE A N 1
ATOM 1552 C CA . ILE A 1 185 ? 5.187 5.578 5.762 1.00 90.81 185 ILE A CA 1
ATOM 1553 C C . ILE A 1 185 ? 4.300 6.385 6.718 1.00 90.81 185 ILE A C 1
ATOM 1555 O O . ILE A 1 185 ? 4.408 6.220 7.932 1.00 90.81 185 ILE A O 1
ATOM 1559 N N . ILE A 1 186 ? 3.392 7.220 6.203 1.00 90.62 186 ILE A N 1
ATOM 1560 C CA . ILE A 1 186 ? 2.432 7.969 7.032 1.00 90.62 186 ILE A CA 1
ATOM 1561 C C . ILE A 1 186 ? 1.559 7.000 7.833 1.00 90.62 186 ILE A C 1
ATOM 1563 O O . ILE A 1 186 ? 1.376 7.174 9.037 1.00 90.62 186 ILE A O 1
ATOM 1567 N N . THR A 1 187 ? 1.067 5.943 7.189 1.00 87.94 187 THR A N 1
ATOM 1568 C CA . THR A 1 187 ? 0.268 4.908 7.854 1.00 87.94 187 THR A CA 1
ATOM 1569 C C . THR A 1 187 ? 1.073 4.220 8.964 1.00 87.94 187 THR A C 1
ATOM 1571 O O . THR A 1 187 ? 0.554 4.006 10.060 1.00 87.94 187 THR A O 1
ATOM 1574 N N . PHE A 1 188 ? 2.360 3.948 8.728 1.00 86.69 188 PHE A N 1
ATOM 1575 C CA . PHE A 1 188 ? 3.250 3.332 9.714 1.00 86.69 188 PHE A CA 1
ATOM 1576 C C . PHE A 1 188 ? 3.528 4.228 10.921 1.00 86.69 188 PHE A C 1
ATOM 1578 O O . PHE A 1 188 ? 3.458 3.770 12.056 1.00 86.69 188 PHE A O 1
ATOM 1585 N N . ILE A 1 189 ? 3.865 5.497 10.683 1.00 85.81 189 ILE A N 1
ATOM 1586 C CA . ILE A 1 189 ? 4.333 6.417 11.728 1.00 85.81 189 ILE A CA 1
ATOM 1587 C C . ILE A 1 189 ? 3.163 7.012 12.511 1.00 85.81 189 ILE A C 1
ATOM 1589 O O . ILE A 1 189 ? 3.268 7.225 13.716 1.00 85.81 189 ILE A O 1
ATOM 1593 N N . VAL A 1 190 ? 2.051 7.306 11.841 1.00 80.94 190 VAL A N 1
ATOM 1594 C CA . VAL A 1 190 ? 0.949 8.069 12.435 1.00 80.94 190 VAL A CA 1
ATOM 1595 C C . VAL A 1 190 ? -0.176 7.139 12.862 1.00 80.94 190 VAL A C 1
ATOM 1597 O O . VAL A 1 190 ? -0.546 7.106 14.034 1.00 80.94 190 VAL A O 1
ATOM 1600 N N . VAL A 1 191 ? -0.713 6.352 11.930 1.00 76.50 191 VAL A N 1
ATOM 1601 C CA . VAL A 1 191 ? -1.939 5.580 12.178 1.00 76.50 191 VAL A CA 1
ATOM 1602 C C . VAL A 1 191 ? -1.675 4.423 13.135 1.00 76.50 191 VAL A C 1
ATOM 1604 O O . VAL A 1 191 ? -2.426 4.248 14.094 1.00 76.50 191 VAL A O 1
ATOM 1607 N N . PHE A 1 192 ? -0.582 3.682 12.937 1.00 74.81 192 PHE A N 1
ATOM 1608 C CA . PHE A 1 192 ? -0.293 2.498 13.747 1.00 74.81 192 PHE A CA 1
ATOM 1609 C C . PHE A 1 192 ? -0.062 2.814 15.242 1.00 74.81 192 PHE A C 1
ATOM 1611 O O . PHE A 1 192 ? -0.710 2.183 16.086 1.00 74.81 192 PHE A O 1
ATOM 1618 N N . PRO A 1 193 ? 0.762 3.810 15.635 1.00 75.50 193 PRO A N 1
ATOM 1619 C CA . PRO A 1 193 ? 0.969 4.131 17.047 1.00 75.50 193 PRO A CA 1
ATOM 1620 C C . PRO A 1 193 ? -0.259 4.777 17.687 1.00 75.50 193 PRO A C 1
ATOM 1622 O O . PRO A 1 193 ? -0.553 4.499 18.851 1.00 75.50 193 PRO A O 1
ATOM 1625 N N . LEU A 1 194 ? -1.002 5.605 16.940 1.00 71.31 194 LEU A N 1
ATOM 1626 C CA . LEU A 1 194 ? -2.241 6.208 17.435 1.00 71.31 194 LEU A CA 1
ATOM 1627 C C . LEU A 1 194 ? -3.286 5.129 17.714 1.00 71.31 194 LEU A C 1
ATOM 1629 O O . LEU A 1 194 ? -3.837 5.101 18.812 1.00 71.31 194 LEU A O 1
ATOM 1633 N N . GLN A 1 195 ? -3.510 4.202 16.783 1.00 68.44 195 GLN A N 1
ATOM 1634 C CA . GLN A 1 195 ? -4.466 3.112 16.966 1.00 68.44 195 GLN A CA 1
ATOM 1635 C C . GLN A 1 195 ? -4.089 2.238 18.170 1.00 68.44 195 GLN A C 1
ATOM 1637 O O . GLN A 1 195 ? -4.934 1.992 19.027 1.00 68.44 195 GLN A O 1
ATOM 1642 N N . ASN A 1 196 ? -2.812 1.867 18.315 1.00 69.69 196 ASN A N 1
ATOM 1643 C CA . ASN A 1 196 ? -2.346 1.101 19.476 1.00 69.69 196 ASN A CA 1
ATOM 1644 C C . ASN A 1 196 ? -2.536 1.856 20.801 1.00 69.69 196 ASN A C 1
ATOM 1646 O O . ASN A 1 196 ? -2.968 1.273 21.798 1.00 69.69 196 ASN A O 1
ATOM 1650 N N . LYS A 1 197 ? -2.242 3.161 20.821 1.00 69.94 197 LYS A N 1
ATOM 1651 C CA . LYS A 1 197 ? -2.399 4.003 22.013 1.00 69.94 197 LYS A CA 1
ATOM 1652 C C . LYS A 1 197 ? -3.867 4.160 22.402 1.00 69.94 197 LYS A C 1
ATOM 1654 O O . LYS A 1 197 ? -4.183 4.027 23.581 1.00 69.94 197 LYS A O 1
ATOM 1659 N N . TYR A 1 198 ? -4.756 4.420 21.442 1.00 64.81 198 TYR A N 1
ATOM 1660 C CA . TYR A 1 198 ? -6.188 4.584 21.705 1.00 64.81 198 TYR A CA 1
ATOM 1661 C C . TYR A 1 198 ? -6.849 3.270 22.109 1.00 64.81 198 TYR A C 1
ATOM 1663 O O . TYR A 1 198 ? -7.561 3.249 23.105 1.00 64.81 198 TYR A O 1
ATOM 1671 N N . VAL A 1 199 ? -6.555 2.165 21.418 1.00 63.09 199 VAL A N 1
ATOM 1672 C CA . VAL A 1 199 ? -7.114 0.847 21.755 1.00 63.09 199 VAL A CA 1
ATOM 1673 C C . VAL A 1 199 ? -6.658 0.399 23.145 1.00 63.09 199 VAL A C 1
ATOM 1675 O O . VAL A 1 199 ? -7.494 -0.001 23.952 1.00 63.09 199 VAL A O 1
ATOM 1678 N N . ARG A 1 200 ? -5.365 0.541 23.487 1.00 61.34 200 ARG A N 1
ATOM 1679 C CA . ARG A 1 200 ? -4.891 0.247 24.853 1.00 61.34 200 ARG A CA 1
ATOM 1680 C C . ARG A 1 200 ? -5.545 1.142 25.893 1.00 61.34 200 ARG A C 1
ATOM 1682 O O . ARG A 1 200 ? -5.923 0.655 26.950 1.00 61.34 200 ARG A O 1
ATOM 1689 N N . ARG A 1 201 ? -5.678 2.442 25.619 1.00 60.59 201 ARG A N 1
ATOM 1690 C CA . ARG A 1 201 ? -6.281 3.377 26.571 1.00 60.59 201 ARG A CA 1
ATOM 1691 C C . ARG A 1 201 ? -7.752 3.051 26.820 1.00 60.59 201 ARG A C 1
ATOM 1693 O O . ARG A 1 201 ? -8.154 2.982 27.975 1.00 60.59 201 ARG A O 1
ATOM 1700 N N . PHE A 1 202 ? -8.513 2.790 25.763 1.00 59.75 202 PHE A N 1
ATOM 1701 C CA . PHE A 1 202 ? -9.923 2.429 25.847 1.00 59.75 202 PHE A CA 1
ATOM 1702 C C . PHE A 1 202 ? -10.130 1.116 26.618 1.00 59.75 202 PHE A C 1
ATOM 1704 O O . PHE A 1 202 ? -10.930 1.066 27.555 1.00 59.75 202 PHE A O 1
ATOM 1711 N N . LEU A 1 203 ? -9.343 0.082 26.295 1.00 59.56 203 LEU A N 1
ATOM 1712 C CA . LEU A 1 203 ? -9.398 -1.211 26.980 1.00 59.56 203 LEU A CA 1
ATOM 1713 C C . LEU A 1 203 ? -8.981 -1.097 28.454 1.00 59.56 203 LEU A C 1
ATOM 1715 O O . LEU A 1 203 ? -9.729 -1.532 29.323 1.00 59.56 203 LEU A O 1
ATOM 1719 N N . CYS A 1 204 ? -7.832 -0.485 28.755 1.00 57.59 204 CYS A N 1
ATOM 1720 C CA . CYS A 1 204 ? -7.268 -0.461 30.109 1.00 57.59 204 CYS A CA 1
ATOM 1721 C C . CYS A 1 204 ? -7.891 0.584 31.048 1.00 57.59 204 CYS A C 1
ATOM 1723 O O . CYS A 1 204 ? -7.938 0.339 32.249 1.00 57.59 204 CYS A O 1
ATOM 1725 N N . GLN A 1 205 ? -8.313 1.755 30.553 1.00 59.41 205 GLN A N 1
ATOM 1726 C CA . GLN A 1 205 ? -8.751 2.863 31.421 1.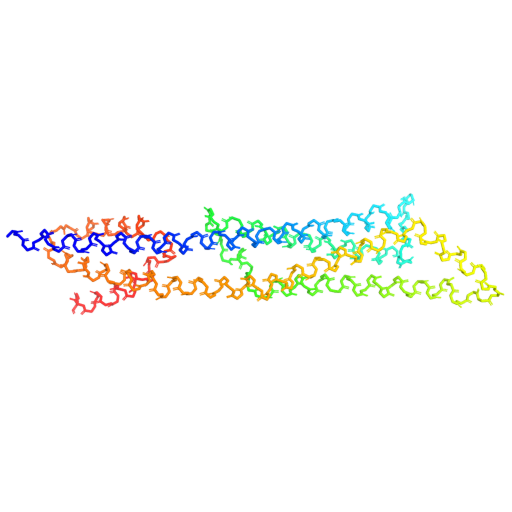00 59.41 205 GLN A CA 1
ATOM 1727 C C . GLN A 1 205 ? -10.268 2.988 31.550 1.00 59.41 205 GLN A C 1
ATOM 1729 O O . GLN A 1 205 ? -10.735 3.436 32.595 1.00 59.41 205 GLN A O 1
ATOM 1734 N N . GLU A 1 206 ? -11.039 2.626 30.521 1.00 60.59 206 GLU A N 1
ATOM 1735 C CA . GLU A 1 206 ? -12.495 2.818 30.548 1.00 60.59 206 GLU A CA 1
ATOM 1736 C C . GLU A 1 206 ? -13.263 1.499 30.605 1.00 60.59 206 GLU A C 1
ATOM 1738 O O . GLU A 1 206 ? -14.118 1.345 31.478 1.00 60.59 206 GLU A O 1
ATOM 1743 N N . MET A 1 207 ? -12.950 0.528 29.740 1.00 60.28 207 MET A N 1
ATOM 1744 C CA . MET A 1 207 ? -13.695 -0.734 29.722 1.00 60.28 207 MET A CA 1
ATOM 1745 C C . MET A 1 207 ? -13.346 -1.643 30.899 1.00 60.28 207 MET A C 1
ATOM 1747 O O . MET A 1 207 ? -14.257 -2.093 31.583 1.00 60.28 207 MET A O 1
ATOM 1751 N N . TYR A 1 208 ? -12.062 -1.904 31.163 1.00 59.91 208 TYR A N 1
ATOM 1752 C CA . TYR A 1 208 ? -11.662 -2.881 32.183 1.00 59.91 208 TYR A CA 1
ATOM 1753 C C . TYR A 1 208 ? -12.082 -2.487 33.610 1.00 59.91 208 TYR A C 1
ATOM 1755 O O . TYR A 1 208 ? -12.720 -3.296 34.279 1.00 59.91 208 TYR A O 1
ATOM 1763 N N . PRO A 1 209 ? -11.845 -1.249 34.089 1.00 63.06 209 PRO A N 1
ATOM 1764 C CA . PRO A 1 209 ? -12.255 -0.867 35.439 1.00 63.06 209 PRO A CA 1
ATOM 1765 C C . PRO A 1 209 ? -13.778 -0.814 35.585 1.00 63.06 209 PRO A C 1
ATOM 1767 O O . PRO A 1 209 ? -14.304 -1.207 36.620 1.00 63.06 209 PRO A O 1
ATOM 1770 N N . SER A 1 210 ? -14.498 -0.377 34.541 1.00 65.00 210 SER A N 1
ATOM 1771 C CA . SER A 1 210 ? -15.963 -0.384 34.561 1.00 65.00 210 SER A CA 1
ATOM 1772 C C . SER A 1 210 ? -16.511 -1.805 34.574 1.00 65.00 210 SER A C 1
ATOM 1774 O O . SER A 1 210 ? -17.434 -2.069 35.327 1.00 65.00 210 SER A O 1
ATOM 1776 N N . ALA A 1 211 ? -15.946 -2.708 33.774 1.00 63.44 211 ALA A N 1
ATOM 1777 C CA . ALA A 1 211 ? -16.312 -4.118 33.749 1.00 63.44 211 ALA A CA 1
ATOM 1778 C C . ALA A 1 211 ? -16.086 -4.776 35.121 1.00 63.44 211 ALA A C 1
ATOM 1780 O O . ALA A 1 211 ? -16.958 -5.487 35.610 1.00 63.44 211 ALA A O 1
ATOM 1781 N N . VAL A 1 212 ? -14.956 -4.493 35.775 1.00 65.75 212 VAL A N 1
ATOM 1782 C CA . VAL A 1 212 ? -14.639 -5.013 37.114 1.00 65.75 212 VAL A CA 1
ATOM 1783 C C . VAL A 1 212 ? -15.552 -4.422 38.197 1.00 65.75 212 VAL A C 1
ATOM 1785 O O . VAL A 1 212 ? -16.023 -5.166 39.051 1.00 65.75 212 VAL A O 1
ATOM 1788 N N . GLU A 1 213 ? -15.839 -3.115 38.180 1.00 70.56 213 GLU A N 1
ATOM 1789 C CA . GLU A 1 213 ? -16.797 -2.497 39.116 1.00 70.56 213 GLU A CA 1
ATOM 1790 C C . GLU A 1 213 ? -18.203 -3.086 38.950 1.00 70.56 213 GLU A C 1
ATOM 1792 O O . GLU A 1 213 ? -18.806 -3.520 39.926 1.00 70.56 213 GLU A O 1
ATOM 1797 N N . THR A 1 214 ? -18.700 -3.156 37.713 1.00 68.44 214 THR A N 1
ATOM 1798 C CA . THR A 1 214 ? -20.021 -3.717 37.408 1.00 68.44 214 THR A CA 1
ATOM 1799 C C . THR A 1 214 ? -20.085 -5.203 37.751 1.00 68.44 214 THR A C 1
ATOM 1801 O O . THR A 1 214 ? -21.102 -5.676 38.243 1.00 68.44 214 THR A O 1
ATOM 1804 N N . TRP A 1 215 ? -18.987 -5.942 37.578 1.00 65.88 215 TRP A N 1
ATOM 1805 C CA . TRP A 1 215 ? -18.902 -7.318 38.051 1.00 65.88 215 TRP A CA 1
ATOM 1806 C C . TRP A 1 215 ? -18.998 -7.428 39.573 1.00 65.88 215 TRP A C 1
ATOM 1808 O O . TRP A 1 215 ? -19.716 -8.296 40.050 1.00 65.88 215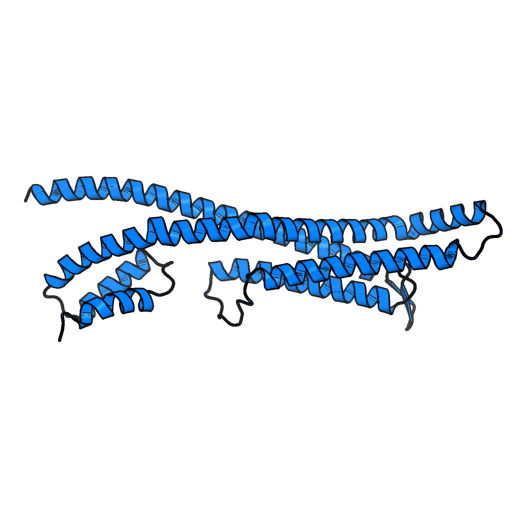 TRP A O 1
ATOM 1818 N N . LYS A 1 216 ? -18.302 -6.579 40.341 1.00 72.94 216 LYS A N 1
ATOM 1819 C CA . LYS A 1 216 ? -18.386 -6.596 41.812 1.00 72.94 216 LYS A CA 1
ATOM 1820 C C . LYS A 1 216 ? -19.820 -6.360 42.287 1.00 72.94 216 LYS A C 1
ATOM 1822 O O . LYS A 1 216 ? -20.315 -7.132 43.098 1.00 72.94 216 LYS A O 1
ATOM 1827 N N . GLU A 1 217 ? -20.495 -5.369 41.705 1.00 71.06 217 GLU A N 1
ATOM 1828 C CA . GLU A 1 217 ? -21.909 -5.080 41.983 1.00 71.06 217 GLU A CA 1
ATOM 1829 C C . GLU A 1 217 ? -22.806 -6.291 41.663 1.00 71.06 217 GLU A C 1
ATOM 1831 O O . GLU A 1 217 ? -23.623 -6.698 42.489 1.00 71.06 217 GLU A O 1
ATOM 1836 N N . ILE A 1 218 ? -22.604 -6.930 40.503 1.00 68.38 218 ILE A N 1
ATOM 1837 C CA . ILE A 1 218 ? -23.367 -8.124 40.118 1.00 68.38 218 ILE A CA 1
ATOM 1838 C C . ILE A 1 218 ? -23.029 -9.321 41.014 1.00 68.38 218 ILE A C 1
ATOM 1840 O O . ILE A 1 218 ? -23.935 -10.063 41.368 1.00 68.38 218 ILE A O 1
ATOM 1844 N N . LYS A 1 219 ? -21.764 -9.527 41.408 1.00 67.44 219 LYS A N 1
ATOM 1845 C CA . LYS A 1 219 ? -21.314 -10.637 42.272 1.00 67.44 219 LYS A CA 1
ATOM 1846 C C . LYS A 1 219 ? -22.002 -10.584 43.638 1.00 67.44 219 LYS A C 1
ATOM 1848 O O . LYS A 1 219 ? -22.400 -11.631 44.149 1.00 67.44 219 LYS A O 1
ATOM 1853 N N . ASP A 1 220 ? -22.194 -9.390 44.189 1.00 71.44 220 ASP A N 1
ATOM 1854 C CA . ASP A 1 220 ? -22.889 -9.197 45.464 1.00 71.44 220 ASP A CA 1
ATOM 1855 C C . ASP A 1 220 ? -24.393 -9.511 45.352 1.00 71.44 220 ASP A C 1
ATOM 1857 O O . ASP A 1 220 ? -24.952 -10.201 46.208 1.00 71.44 220 ASP A O 1
ATOM 1861 N N . GLU A 1 221 ? -25.054 -9.105 44.263 1.00 70.00 221 GLU A N 1
ATOM 1862 C CA . GLU A 1 221 ? -26.431 -9.541 43.970 1.00 70.00 221 GLU A CA 1
ATOM 1863 C C . GLU A 1 221 ? -26.509 -11.052 43.697 1.00 70.00 221 GLU A C 1
ATOM 1865 O O . GLU A 1 221 ? -27.468 -11.726 44.084 1.00 70.00 221 GLU A O 1
ATOM 1870 N N . TRP A 1 222 ? -25.473 -11.609 43.071 1.00 68.12 222 TRP A N 1
ATOM 1871 C CA . TRP A 1 222 ? -25.380 -13.018 42.717 1.00 68.12 222 TRP A CA 1
ATOM 1872 C C . TRP A 1 222 ? -25.282 -13.915 43.945 1.00 68.12 222 TRP A C 1
ATOM 1874 O O . TRP A 1 222 ? -25.976 -14.930 43.986 1.00 68.12 222 TRP A O 1
ATOM 1884 N N . LYS A 1 223 ? -24.481 -13.537 44.954 1.00 73.50 223 LYS A N 1
ATOM 1885 C CA . LYS A 1 223 ? -24.377 -14.258 46.237 1.00 73.50 223 LYS A CA 1
ATOM 1886 C C . LYS A 1 223 ? -25.715 -14.291 46.988 1.00 73.50 223 LYS A C 1
ATOM 1888 O O . LYS A 1 223 ? -26.021 -15.289 47.629 1.00 73.50 223 LYS A O 1
ATOM 1893 N N . ASN A 1 224 ? -26.536 -13.251 46.844 1.00 75.75 224 ASN A N 1
ATOM 1894 C CA . ASN A 1 224 ? -27.815 -13.118 47.550 1.00 75.75 224 ASN A CA 1
ATOM 1895 C C . ASN A 1 224 ? -29.027 -13.672 46.779 1.00 75.75 224 ASN A C 1
ATOM 1897 O O . ASN A 1 224 ? -30.129 -13.755 47.321 1.00 75.75 224 ASN A O 1
ATOM 1901 N N . SER A 1 225 ? -28.854 -14.050 45.512 1.00 74.25 225 SER A N 1
ATOM 1902 C CA . SER A 1 225 ? -29.927 -14.624 44.701 1.00 74.25 225 SER A CA 1
ATOM 1903 C C . SER A 1 225 ? -30.256 -16.059 45.138 1.00 74.25 225 SER A C 1
ATOM 1905 O O . SER A 1 225 ? -29.377 -16.811 45.562 1.00 74.25 225 SER A O 1
ATOM 1907 N N . THR A 1 226 ? -31.515 -16.478 44.974 1.00 84.62 226 THR A N 1
ATOM 1908 C CA . THR A 1 226 ? -31.992 -17.867 45.155 1.00 84.62 226 THR A CA 1
ATOM 1909 C C . THR A 1 226 ? -32.229 -18.601 43.829 1.00 84.62 226 THR A C 1
ATOM 1911 O O . THR A 1 226 ? -32.594 -19.773 43.823 1.00 84.62 226 THR A O 1
ATOM 1914 N N . ALA A 1 227 ? -31.987 -17.953 42.683 1.00 79.06 227 ALA A N 1
ATOM 1915 C CA . ALA A 1 227 ? -32.259 -18.529 41.364 1.00 79.06 227 ALA A CA 1
ATOM 1916 C C . ALA A 1 227 ? -31.362 -19.748 41.037 1.00 79.06 227 ALA A C 1
ATOM 1918 O O . ALA A 1 227 ? -30.237 -19.825 41.529 1.00 79.06 227 ALA A O 1
ATOM 1919 N N . PRO A 1 228 ? -31.778 -20.678 40.162 1.00 81.56 228 PRO A N 1
ATOM 1920 C CA . PRO A 1 228 ? -30.924 -21.783 39.721 1.00 81.56 228 PRO A CA 1
ATOM 1921 C C . PRO A 1 228 ? -29.649 -21.289 39.017 1.00 81.56 228 PRO A C 1
ATOM 1923 O O . PRO A 1 228 ? -29.675 -20.286 38.297 1.00 81.56 228 PRO A O 1
ATOM 1926 N N . LEU A 1 229 ? -28.542 -22.023 39.178 1.00 72.94 229 LEU A N 1
ATOM 1927 C CA . LEU A 1 229 ? -27.220 -21.653 38.647 1.00 72.94 229 LEU A CA 1
ATOM 1928 C C . LEU A 1 229 ? -27.236 -21.414 37.122 1.00 72.94 229 LEU A C 1
ATOM 1930 O O . LEU A 1 229 ? -26.652 -20.449 36.633 1.00 72.94 229 LEU A O 1
ATOM 1934 N N . ASN A 1 230 ? -27.967 -22.247 36.375 1.00 71.62 230 ASN A N 1
ATOM 1935 C CA . ASN A 1 230 ? -28.074 -22.140 34.916 1.00 71.62 230 ASN A CA 1
ATOM 1936 C C . ASN A 1 230 ? -28.763 -20.840 34.473 1.00 71.62 230 ASN A C 1
ATOM 1938 O O . ASN A 1 230 ? -28.299 -20.179 33.546 1.00 71.62 230 ASN A O 1
ATOM 1942 N N . THR A 1 231 ? -29.830 -20.441 35.168 1.00 71.75 231 THR A N 1
ATOM 1943 C CA . THR A 1 231 ? -30.580 -19.206 34.888 1.00 71.75 231 THR A CA 1
ATOM 1944 C C . THR A 1 231 ? -29.743 -17.973 35.206 1.00 71.75 231 THR A C 1
ATOM 1946 O O . THR A 1 231 ? -29.704 -17.000 34.455 1.00 71.75 231 THR A O 1
ATOM 1949 N N . ARG A 1 232 ? -29.009 -18.034 36.316 1.00 66.06 232 ARG A N 1
ATOM 1950 C CA . ARG A 1 232 ? -28.043 -17.014 36.708 1.00 66.06 232 ARG A CA 1
ATOM 1951 C C . ARG A 1 232 ? -26.944 -16.827 35.659 1.00 66.06 232 ARG A C 1
ATOM 1953 O O . ARG A 1 232 ? -26.622 -15.695 35.308 1.00 66.06 232 ARG A O 1
ATOM 1960 N N . TYR A 1 233 ? -26.402 -17.923 35.134 1.00 70.25 233 TYR A N 1
ATOM 1961 C CA . TYR A 1 233 ? -25.354 -17.885 34.116 1.00 70.25 233 TYR A CA 1
ATOM 1962 C C . TYR A 1 233 ? -25.858 -17.317 32.782 1.00 70.25 233 TYR A C 1
ATOM 1964 O O . TYR A 1 233 ? -25.158 -16.524 32.153 1.00 70.25 233 TYR A O 1
ATOM 1972 N N . SER A 1 234 ? -27.080 -17.662 32.357 1.00 70.00 234 SER A N 1
ATOM 1973 C CA . SER A 1 234 ? -27.658 -17.125 31.117 1.00 70.00 234 SER A CA 1
ATOM 1974 C C . SER A 1 234 ? -27.935 -15.624 31.199 1.00 70.00 234 SER A C 1
ATOM 1976 O O . SER A 1 234 ? -27.629 -14.904 30.254 1.00 70.00 234 SER A O 1
ATOM 1978 N N . ILE A 1 235 ? -28.461 -15.136 32.330 1.00 70.12 235 ILE A N 1
ATOM 1979 C CA . ILE A 1 235 ? -28.695 -13.697 32.552 1.00 70.12 235 ILE A CA 1
ATOM 1980 C C . ILE A 1 235 ? -27.373 -12.937 32.484 1.00 70.12 235 ILE A C 1
ATOM 1982 O O . ILE A 1 235 ? -27.268 -11.917 31.807 1.00 70.12 235 ILE A O 1
ATOM 1986 N N . LEU A 1 236 ? -26.349 -13.466 33.150 1.00 67.19 236 LEU A N 1
ATOM 1987 C CA . LEU A 1 236 ? -25.038 -12.847 33.187 1.00 67.19 236 LEU A CA 1
ATOM 1988 C C . LEU A 1 236 ? -24.386 -12.815 31.802 1.00 67.19 236 LEU A C 1
ATOM 1990 O O . LEU A 1 236 ? -23.862 -11.787 31.381 1.00 67.19 236 LEU A O 1
ATOM 1994 N N . LYS A 1 237 ? -24.460 -13.927 31.068 1.00 69.19 237 LYS A N 1
ATOM 1995 C CA . LYS A 1 237 ? -23.972 -14.015 29.693 1.00 69.19 237 LYS A CA 1
ATOM 1996 C C . LYS A 1 237 ? -24.655 -12.980 28.794 1.00 69.19 237 LYS A C 1
ATOM 1998 O O . LYS A 1 237 ? -23.951 -12.228 28.130 1.00 69.19 237 LYS A O 1
ATOM 2003 N N . ASN A 1 238 ? -25.986 -12.897 28.831 1.00 70.44 238 ASN A N 1
ATOM 2004 C CA . ASN A 1 238 ? -26.741 -11.926 28.039 1.00 70.44 238 ASN A CA 1
ATOM 2005 C C . ASN A 1 238 ? -26.375 -10.488 28.426 1.00 70.44 238 ASN A C 1
ATOM 2007 O O . ASN A 1 238 ? -26.124 -9.670 27.552 1.00 70.44 238 ASN A O 1
ATOM 2011 N N . PHE A 1 239 ? -26.243 -10.194 29.723 1.00 68.25 239 PHE A N 1
ATOM 2012 C CA . PHE A 1 239 ? -25.813 -8.880 30.199 1.00 68.25 239 PHE A CA 1
ATOM 2013 C C . PHE A 1 239 ? -24.434 -8.488 29.647 1.00 68.25 239 PHE A C 1
ATOM 2015 O O . PHE A 1 239 ? -24.249 -7.358 29.195 1.00 68.25 239 PHE A O 1
ATOM 2022 N N . TRP A 1 240 ? -23.463 -9.405 29.665 1.00 66.06 240 TRP A N 1
ATOM 2023 C CA . TRP A 1 240 ? -22.123 -9.150 29.129 1.00 66.06 240 TRP A CA 1
ATOM 2024 C C . TRP A 1 240 ? -22.118 -8.999 27.609 1.00 66.06 240 TRP A C 1
ATOM 2026 O O . TRP A 1 240 ? -21.437 -8.114 27.094 1.00 66.06 240 TRP A O 1
ATOM 2036 N N . GLU A 1 241 ? -22.878 -9.829 26.897 1.00 64.75 241 GLU A N 1
ATOM 2037 C CA . GLU A 1 241 ? -23.000 -9.762 25.438 1.00 64.75 241 GLU A CA 1
ATOM 2038 C C . GLU A 1 241 ? -23.708 -8.475 24.984 1.00 64.75 241 GLU A C 1
ATOM 2040 O O . GLU A 1 241 ? -23.281 -7.860 24.009 1.00 64.75 241 GLU A O 1
ATOM 2045 N N . GLU A 1 242 ? -24.717 -8.008 25.723 1.00 65.31 242 GLU A N 1
ATOM 2046 C CA . GLU A 1 242 ? -25.436 -6.763 25.429 1.00 65.31 242 GLU A CA 1
ATOM 2047 C C . GLU A 1 242 ? -24.628 -5.507 25.780 1.00 65.31 242 GLU A C 1
ATOM 2049 O O . GLU A 1 242 ? -24.607 -4.544 25.011 1.00 65.31 242 GLU A O 1
ATOM 2054 N N . ASN A 1 243 ? -23.959 -5.491 26.938 1.00 60.47 243 ASN A N 1
ATOM 2055 C CA . ASN A 1 243 ? -23.315 -4.276 27.450 1.00 60.47 243 ASN A CA 1
ATOM 2056 C C . ASN A 1 243 ? -21.839 -4.154 27.061 1.00 60.47 243 ASN A C 1
ATOM 2058 O O . ASN A 1 243 ? -21.318 -3.039 26.965 1.00 60.47 243 ASN A O 1
ATOM 2062 N N . TYR A 1 244 ? -21.160 -5.275 26.817 1.00 64.50 244 TYR A N 1
ATOM 2063 C CA . TYR A 1 244 ? -19.736 -5.307 26.488 1.00 64.50 244 TYR A CA 1
ATOM 2064 C C . TYR A 1 244 ? -19.412 -6.276 25.336 1.00 64.50 244 TYR A C 1
ATOM 2066 O O . TYR A 1 244 ? -18.493 -7.094 25.465 1.00 64.50 244 TYR A O 1
ATOM 2074 N N . PRO A 1 245 ? -20.066 -6.144 24.165 1.00 56.44 245 PRO A N 1
ATOM 2075 C CA . PRO A 1 245 ? -19.867 -7.051 23.026 1.00 56.44 245 PRO A CA 1
ATOM 2076 C C . PRO A 1 245 ? -18.416 -7.082 22.508 1.00 56.44 245 PRO A C 1
ATOM 2078 O O . PRO A 1 245 ? -18.009 -8.011 21.815 1.00 56.44 245 PRO A O 1
ATOM 2081 N N . PHE A 1 246 ? -17.610 -6.075 22.859 1.00 51.44 246 PHE A N 1
ATOM 2082 C CA . PHE A 1 246 ? -16.232 -5.892 22.396 1.00 51.44 246 PHE A CA 1
ATOM 2083 C C . PHE A 1 246 ? -15.161 -6.499 23.319 1.00 51.44 246 PHE A C 1
ATOM 2085 O O . PHE A 1 246 ? -13.979 -6.470 22.973 1.00 51.44 246 PHE A O 1
ATOM 2092 N N . LEU A 1 247 ? -15.517 -7.046 24.490 1.00 57.38 247 LEU A N 1
ATOM 2093 C CA . LEU A 1 247 ? -14.566 -7.801 25.314 1.00 57.38 247 LEU A CA 1
ATOM 2094 C C . LEU A 1 247 ? -14.349 -9.179 24.671 1.00 57.38 247 LEU A C 1
ATOM 2096 O O . LEU A 1 247 ? -15.058 -10.141 24.940 1.00 57.38 247 LEU A O 1
ATOM 2100 N N . ILE A 1 248 ? -13.340 -9.256 23.796 1.00 44.66 248 ILE A N 1
ATOM 2101 C CA . ILE A 1 248 ? -13.066 -10.343 22.831 1.00 44.66 248 ILE A CA 1
ATOM 2102 C C . ILE A 1 248 ? -12.962 -11.763 23.433 1.00 44.66 248 ILE A C 1
ATOM 2104 O O . ILE A 1 248 ? -12.991 -12.747 22.691 1.00 44.66 248 ILE A O 1
ATOM 2108 N N . ARG A 1 249 ? -12.899 -11.937 24.756 1.00 47.75 249 ARG A N 1
ATOM 2109 C CA . ARG A 1 249 ? -13.064 -13.249 25.399 1.00 47.75 249 ARG A CA 1
ATOM 2110 C C . ARG A 1 249 ? -13.754 -13.086 26.754 1.00 47.75 249 ARG A C 1
ATOM 2112 O O . ARG A 1 249 ? -13.038 -12.978 27.753 1.00 47.75 249 ARG A O 1
ATOM 2119 N N . PRO A 1 250 ? -15.094 -13.217 26.828 1.00 42.62 250 PRO A N 1
ATOM 2120 C CA . PRO A 1 250 ? -15.764 -13.451 28.098 1.00 42.62 250 PRO A CA 1
ATOM 2121 C C . PRO A 1 250 ? -15.104 -14.645 28.770 1.00 42.62 250 PRO A C 1
ATOM 2123 O O . PRO A 1 250 ? -14.733 -14.549 29.911 1.00 42.62 250 PRO A O 1
ATOM 2126 N N . ARG A 1 251 ? -14.763 -15.715 28.038 1.00 41.03 251 ARG A N 1
ATOM 2127 C CA . ARG A 1 251 ? -14.099 -16.898 28.610 1.00 41.03 251 ARG A CA 1
ATOM 2128 C C . ARG A 1 251 ? -12.780 -16.657 29.346 1.00 41.03 251 ARG A C 1
ATOM 2130 O O . ARG A 1 251 ? -12.498 -17.465 30.206 1.00 41.03 251 ARG A O 1
ATOM 2137 N N . ARG A 1 252 ? -11.953 -15.652 29.022 1.00 41.62 252 ARG A N 1
ATOM 2138 C CA . ARG A 1 252 ? -10.691 -15.425 29.768 1.00 41.62 252 ARG A CA 1
ATOM 2139 C C . ARG A 1 252 ? -10.935 -14.551 30.993 1.00 41.62 252 ARG A C 1
ATOM 2141 O O . ARG A 1 252 ? -10.468 -14.900 32.057 1.00 41.62 252 ARG A O 1
ATOM 2148 N N . PHE A 1 253 ? -11.766 -13.521 30.846 1.00 47.66 253 PHE A N 1
ATOM 2149 C CA . PHE A 1 253 ? -12.226 -12.677 31.948 1.00 47.66 253 PHE A CA 1
ATOM 2150 C C . PHE A 1 253 ? -13.105 -13.454 32.943 1.00 47.66 253 PHE A C 1
ATOM 2152 O O . PHE A 1 253 ? -12.880 -13.389 34.134 1.00 47.66 253 PHE A O 1
ATOM 2159 N N . ILE A 1 254 ? -14.036 -14.274 32.451 1.00 49.59 254 ILE A N 1
ATOM 2160 C CA . ILE A 1 254 ? -14.835 -15.258 33.195 1.00 49.59 254 ILE A CA 1
ATOM 2161 C C . ILE A 1 254 ? -13.940 -16.358 33.753 1.00 49.59 254 ILE A C 1
ATOM 2163 O O . ILE A 1 254 ? -14.272 -16.864 34.800 1.00 49.59 254 ILE A O 1
ATOM 2167 N N . ARG A 1 255 ? -12.830 -16.755 33.115 1.00 47.12 255 ARG A N 1
ATOM 2168 C CA . ARG A 1 255 ? -11.913 -17.758 33.690 1.00 47.12 255 ARG A CA 1
ATOM 2169 C C . ARG A 1 255 ? -11.056 -17.175 34.808 1.00 47.12 255 ARG A C 1
ATOM 2171 O O . ARG A 1 255 ? -10.968 -17.815 35.835 1.00 47.12 255 ARG A O 1
ATOM 2178 N N . GLU A 1 256 ? -10.523 -15.969 34.646 1.00 48.53 256 GLU A N 1
ATOM 2179 C CA . GLU A 1 256 ? -9.817 -15.227 35.703 1.00 48.53 256 GLU A CA 1
ATOM 2180 C C . GLU A 1 256 ? -10.775 -14.866 36.855 1.00 48.53 256 GLU A C 1
ATOM 2182 O O . GLU A 1 256 ? -10.422 -14.994 38.020 1.00 48.53 256 GLU A O 1
ATOM 2187 N N . LEU A 1 257 ? -12.033 -14.527 36.548 1.00 49.22 257 LEU A N 1
ATOM 2188 C CA . LEU A 1 257 ? -13.095 -14.362 37.545 1.00 49.22 257 LEU A CA 1
ATOM 2189 C C . LEU A 1 257 ? -13.583 -15.682 38.147 1.00 49.22 257 LEU A C 1
ATOM 2191 O O . LEU A 1 257 ? -13.989 -15.680 39.303 1.00 49.22 257 LEU A O 1
ATOM 2195 N N . ASN A 1 258 ? -13.574 -16.780 37.384 1.00 47.88 258 ASN A N 1
ATOM 2196 C CA . ASN A 1 258 ? -13.939 -18.122 37.842 1.00 47.88 258 ASN A CA 1
ATOM 2197 C C . ASN A 1 258 ? -12.831 -18.737 38.698 1.00 47.88 258 ASN A C 1
ATOM 2199 O O . ASN A 1 258 ? -13.152 -19.504 39.592 1.00 47.88 258 ASN A O 1
ATOM 2203 N N . GLU A 1 259 ? -11.560 -18.422 38.454 1.00 50.19 259 GLU A N 1
ATOM 2204 C CA . GLU A 1 259 ? -10.435 -18.845 39.296 1.00 50.19 259 GLU A CA 1
ATOM 2205 C C . GLU A 1 259 ? -10.562 -18.212 40.697 1.00 50.19 259 GLU A C 1
ATOM 2207 O O . GLU A 1 259 ? -10.476 -18.935 41.678 1.00 50.19 259 GLU A O 1
ATOM 2212 N N . GLU A 1 260 ? -10.982 -16.942 40.815 1.00 46.66 260 GLU A N 1
ATOM 2213 C CA . GLU A 1 260 ? -11.396 -16.331 42.103 1.00 46.66 260 GLU A CA 1
ATOM 2214 C C . GLU A 1 260 ? -12.725 -16.873 42.689 1.00 46.66 260 GLU A C 1
ATOM 2216 O O . GLU A 1 260 ? -13.114 -16.517 43.800 1.00 46.66 260 GLU A O 1
ATOM 2221 N N . LEU A 1 261 ? -13.491 -17.656 41.928 1.00 43.97 261 LEU A N 1
ATOM 2222 C CA . LEU A 1 261 ? -14.827 -18.163 42.292 1.00 43.97 261 LEU A CA 1
ATOM 2223 C C . LEU A 1 261 ? -14.796 -19.646 42.674 1.00 43.97 261 LEU A C 1
ATOM 2225 O O . LEU A 1 261 ? -15.679 -20.092 43.400 1.00 43.97 261 LEU A O 1
ATOM 2229 N N . PHE A 1 262 ? -13.806 -20.398 42.190 1.00 40.41 262 PHE A N 1
ATOM 2230 C CA . PHE A 1 262 ? -13.584 -21.798 42.548 1.00 40.41 262 PHE A CA 1
ATOM 2231 C C . PHE A 1 262 ? -12.850 -21.952 43.885 1.00 40.41 262 PHE A C 1
ATOM 2233 O O . PHE A 1 262 ? -13.097 -22.945 44.561 1.00 40.41 262 PHE A O 1
ATOM 2240 N N . ASP A 1 263 ? -12.058 -20.961 44.305 1.00 42.47 263 ASP A N 1
ATOM 2241 C CA . ASP A 1 263 ? -11.434 -20.946 45.639 1.00 42.47 263 ASP A CA 1
ATOM 2242 C C . ASP A 1 263 ? -12.449 -20.704 46.781 1.00 42.47 263 ASP A C 1
ATOM 2244 O O . ASP A 1 263 ? -12.176 -21.045 47.924 1.00 42.47 263 ASP A O 1
ATOM 2248 N N . ASP A 1 264 ? -13.637 -20.158 46.483 1.00 39.56 264 ASP A N 1
ATOM 2249 C CA . ASP A 1 264 ? -14.730 -19.932 47.454 1.00 39.56 264 ASP A CA 1
ATOM 2250 C C . ASP A 1 264 ? -15.742 -21.108 47.503 1.00 39.56 264 ASP A C 1
ATOM 2252 O O . ASP A 1 264 ? -16.671 -21.092 48.315 1.00 39.56 264 ASP A O 1
ATOM 2256 N N . PHE A 1 265 ? -15.627 -22.096 46.604 1.00 36.25 265 PHE A N 1
ATOM 2257 C CA . PHE A 1 265 ? -16.608 -23.183 46.424 1.00 36.25 265 PHE A CA 1
ATOM 2258 C C . PHE A 1 265 ? -16.085 -24.584 46.791 1.00 36.25 265 PHE A C 1
ATOM 2260 O O . PHE A 1 265 ? -16.870 -25.537 46.742 1.00 36.25 265 PHE A O 1
ATOM 2267 N N . PHE A 1 266 ? -14.810 -24.704 47.179 1.00 32.28 266 PHE A N 1
ATOM 2268 C CA . PHE A 1 266 ? -14.211 -25.904 47.772 1.00 32.28 266 PHE A CA 1
ATOM 2269 C C . PHE A 1 266 ? -13.634 -25.610 49.154 1.00 32.28 266 PHE A C 1
ATOM 2271 O O . PHE A 1 266 ? -12.948 -24.577 49.296 1.00 32.28 266 PHE A O 1
#

Organism: NCBI:txid1195612